Protein AF-A0A494C106-F1 (afdb_monomer)

InterPro domains:
  IPR000445 Helix-hairpin-helix motif [PF00633] (120-143)
  IPR003265 HhH-GPD domain [PF00730] (103-191)
  IPR003265 HhH-GPD domain [SM00478] (70-208)
  IPR003265 HhH-GPD domain [cd00056] (99-206)
  IPR003651 Endonuclease III-like, iron-sulphur cluster loop motif [SM00525] (209-229)
  IPR004036 Endonuclease III-like, conserved site-2 [PS01155] (122-151)
  IPR011257 DNA glycosylase [SSF48150] (103-229)
  IPR023170 Helix-hairpin-helix, base-excision DNA repair, C-terminal [G3DSA:1.10.1670.10] (149-231)

Sequence (232 aa):
GPGAGPRGCREEPGPLRRREAAAEARKSHSPVKRPRKAQRLRVAYEGSDSEKGEGAEPLKVPVWEPQDWQQQLVNIRAMRNKKDAPVDHLGTEHCYDSSAPPKSKVKYIKQTSAILQQHYGGDIPASVAELVALPGVGPKMAHLAMAVAWGTVSGIAVDTHVHRIANRLRWTKKATKSPEETRAALEEWLPRELWHEINGLLVGFGQQTCLPVHPRCHACLNQALCPAAQGL

Foldseek 3Di:
DDDDDDDDDDDDDDDDPDDDDDDDDDDDDDPDDDDDDDDDDDDDDDDDDDDDDDDDPPPPDPQDFAPCVVVLVVLLVVVCVVDDFCLNPVDCVCVDDPPDDPDQVVVLVVQQQVCCVPPVVSDDDQDLVVQCVRPPRDSLNSQLCNCPVVVDRPFANFDPQNLVQCQQQVRFVDNDDDRVNSRVRNVSHPPSVCRSVSVSSSVRCCRPAVDPPPGNLVPRPCLVNTPNNVPD

Radius of gyration: 32.31 Å; Cα contacts (8 Å, |Δi|>4): 184; chains: 1; bounding box: 70×71×113 Å

Nearest PDB structures (foldseek):
  7rdt-assembly1_A  TM=8.926E-01  e=1.033E-20  Homo sapiens
  7rds-assembly1_A  TM=6.448E-01  e=4.801E-21  Homo sapiens
  4uob-assembly1_A  TM=7.216E-01  e=2.352E-05  Deinococcus radiodurans R1 = ATCC 13939 = DSM 20539
  1kg5-assembly1_A  TM=6.809E-01  e=4.295E-05  Escherichia coli
  1kg4-assembly1_A  TM=6.635E-01  e=8.285E-05  Escherichia coli

Secondary structure (DSSP, 8-state):
-----------PPPP---------------------------------------------------TTHHHHHHHHHHHHTT---HHHH-SGGG---TTS--TTHHHHHHHHHHHHHHHSTTSPPSSHHHHHHSTT--HHHHHHHHHHHH----S----HHHHHHHHHHT-SSS--SSHHHHHHHHHTTS-GGGHHHHHHHHHHHHHHTS-SSS--GGG-TTTTT-TTTTT-

Structure (mmCIF, N/CA/C/O backbone):
data_AF-A0A494C106-F1
#
_entry.id   AF-A0A494C106-F1
#
loop_
_atom_site.group_PDB
_atom_site.id
_atom_site.type_symbol
_atom_site.label_atom_id
_atom_site.label_alt_id
_atom_site.label_comp_id
_atom_site.label_asym_id
_atom_site.label_entity_id
_atom_site.label_seq_id
_atom_site.pdbx_PDB_ins_code
_atom_site.Cartn_x
_atom_site.Cartn_y
_atom_site.Cartn_z
_atom_site.occupancy
_atom_site.B_iso_or_equiv
_atom_site.auth_seq_id
_atom_site.auth_comp_id
_atom_site.auth_asym_id
_atom_site.auth_atom_id
_atom_site.pdbx_PDB_model_num
ATOM 1 N N . GLY A 1 1 ? 33.702 9.415 83.700 1.00 31.00 1 GLY A N 1
ATOM 2 C CA . GLY A 1 1 ? 33.712 10.871 83.460 1.00 31.00 1 GLY A CA 1
ATOM 3 C C . GLY A 1 1 ? 32.385 11.257 82.841 1.00 31.00 1 GLY A C 1
ATOM 4 O O . GLY A 1 1 ? 31.933 10.507 81.988 1.00 31.00 1 GLY A O 1
ATOM 5 N N . PRO A 1 2 ? 31.722 12.307 83.336 1.00 41.16 2 PRO A N 1
ATOM 6 C CA . PRO A 1 2 ? 30.299 12.562 83.133 1.00 41.16 2 PRO A CA 1
ATOM 7 C C . PRO A 1 2 ? 30.000 13.309 81.827 1.00 41.16 2 PRO A C 1
ATOM 9 O O . PRO A 1 2 ? 30.853 14.013 81.304 1.00 41.16 2 PRO A O 1
ATOM 12 N N . GLY A 1 3 ? 28.729 13.257 81.423 1.00 27.64 3 GLY A N 1
ATOM 13 C CA . GLY A 1 3 ? 27.977 14.492 81.216 1.00 27.64 3 GLY A CA 1
ATOM 14 C C . GLY A 1 3 ? 27.817 15.014 79.787 1.00 27.64 3 GLY A C 1
ATOM 15 O O . GLY A 1 3 ? 28.781 15.351 79.116 1.00 27.64 3 GLY A O 1
ATOM 16 N N . ALA A 1 4 ? 26.538 15.241 79.472 1.00 35.16 4 ALA A N 1
ATOM 17 C CA . ALA A 1 4 ? 26.008 16.361 78.692 1.00 35.16 4 ALA A CA 1
ATOM 18 C C . ALA A 1 4 ? 25.923 16.216 77.155 1.00 35.16 4 ALA A C 1
ATOM 20 O O . ALA A 1 4 ? 26.879 16.439 76.420 1.00 35.16 4 ALA A O 1
ATOM 21 N N . GLY A 1 5 ? 24.687 16.011 76.666 1.00 33.84 5 GLY A N 1
ATOM 22 C CA . GLY A 1 5 ? 24.207 16.732 75.469 1.00 33.84 5 GLY A CA 1
ATOM 23 C C . GLY A 1 5 ? 24.159 18.250 75.740 1.00 33.84 5 GLY A C 1
ATOM 24 O O . GLY A 1 5 ? 24.413 18.647 76.881 1.00 33.84 5 GLY A O 1
ATOM 25 N N . PRO A 1 6 ? 23.789 19.134 74.784 1.00 45.38 6 PRO A N 1
ATOM 26 C CA . PRO A 1 6 ? 22.418 19.146 74.244 1.00 45.38 6 PRO A CA 1
ATOM 27 C C . PRO A 1 6 ? 22.262 19.739 72.812 1.00 45.38 6 PRO A C 1
ATOM 29 O O . PRO A 1 6 ? 23.234 20.133 72.174 1.00 45.38 6 PRO A O 1
ATOM 32 N N . ARG A 1 7 ? 20.986 19.943 72.426 1.00 39.16 7 ARG A N 1
ATOM 33 C CA . ARG A 1 7 ? 20.419 20.830 71.372 1.00 39.16 7 ARG A CA 1
ATOM 34 C C . ARG A 1 7 ? 20.324 20.164 69.987 1.00 39.16 7 ARG A C 1
ATOM 36 O O . ARG A 1 7 ? 21.330 19.831 69.393 1.00 39.16 7 ARG A O 1
ATOM 43 N N . GLY A 1 8 ? 19.157 19.899 69.400 1.00 28.25 8 GLY A N 1
ATOM 44 C CA . GLY A 1 8 ? 17.870 20.579 69.520 1.00 28.25 8 GLY A CA 1
ATOM 45 C C . GLY A 1 8 ? 17.825 21.771 68.567 1.00 28.25 8 GLY A C 1
ATOM 46 O O . GLY A 1 8 ? 17.982 22.899 69.019 1.00 28.25 8 GLY A O 1
ATOM 47 N N . CYS A 1 9 ? 17.608 21.517 67.273 1.00 29.14 9 CYS A N 1
ATOM 48 C CA . CYS A 1 9 ? 17.197 22.541 66.313 1.00 29.14 9 CYS A CA 1
ATOM 49 C C . CYS A 1 9 ? 15.779 22.226 65.845 1.00 29.14 9 CYS A C 1
ATOM 51 O O . CYS A 1 9 ? 15.515 21.283 65.104 1.00 29.14 9 CYS A O 1
ATOM 53 N N . ARG A 1 10 ? 14.880 23.031 66.394 1.00 29.06 10 ARG A N 1
ATOM 54 C CA . ARG A 1 10 ? 13.497 23.245 66.012 1.00 29.06 10 ARG A CA 1
ATOM 55 C C . ARG A 1 10 ? 13.544 24.255 64.863 1.00 29.06 10 ARG A C 1
ATOM 57 O O . ARG A 1 10 ? 14.039 25.353 65.088 1.00 29.06 10 ARG A O 1
ATOM 64 N N . GLU A 1 11 ? 13.035 23.922 63.685 1.00 30.77 11 GLU A N 1
ATOM 65 C CA . GLU A 1 11 ? 12.641 24.936 62.700 1.00 30.77 11 GLU A CA 1
ATOM 66 C C . GLU A 1 11 ? 11.185 24.687 62.302 1.00 30.77 11 GLU A C 1
ATOM 68 O O . GLU A 1 11 ? 10.845 23.823 61.500 1.00 30.77 11 GLU A O 1
ATOM 73 N N . GLU A 1 12 ? 10.334 25.437 62.997 1.00 32.69 12 GLU A N 1
ATOM 74 C CA . GLU A 1 12 ? 8.977 25.814 62.612 1.00 32.69 12 GLU A CA 1
ATOM 75 C C . GLU A 1 12 ? 9.003 26.693 61.338 1.00 32.69 12 GLU A C 1
ATOM 77 O O . GLU A 1 12 ? 10.044 27.261 60.991 1.00 32.69 12 GLU A O 1
ATOM 82 N N . PRO A 1 13 ? 7.872 26.810 60.622 1.00 33.88 13 PRO A N 1
ATOM 83 C CA . PRO A 1 13 ? 7.823 27.212 59.223 1.00 33.88 13 PRO A CA 1
ATOM 84 C C . PRO A 1 13 ? 8.021 28.720 59.024 1.00 33.88 13 PRO A C 1
ATOM 86 O O . PRO A 1 13 ? 7.309 29.555 59.581 1.00 33.88 13 PRO A O 1
ATOM 89 N N . GLY A 1 14 ? 8.974 29.068 58.157 1.00 30.56 14 GLY A N 1
ATOM 90 C CA . GLY A 1 14 ? 9.193 30.430 57.673 1.00 30.56 14 GLY A CA 1
ATOM 91 C C . GLY A 1 14 ? 8.118 30.885 56.669 1.00 30.56 14 GLY A C 1
ATOM 92 O O . GLY A 1 14 ? 7.540 30.069 55.951 1.00 30.56 14 GLY A O 1
ATOM 93 N N . PRO A 1 15 ? 7.825 32.195 56.606 1.00 36.00 15 PRO A N 1
ATOM 94 C CA . PRO A 1 15 ? 6.540 32.719 56.163 1.00 36.00 15 PRO A CA 1
ATOM 95 C C . PRO A 1 15 ? 6.365 32.715 54.641 1.00 36.00 15 PRO A C 1
ATOM 97 O O . PRO A 1 15 ? 7.195 33.230 53.888 1.00 36.00 15 PRO A O 1
ATOM 100 N N . LEU A 1 16 ? 5.193 32.246 54.204 1.00 32.97 16 LEU A N 1
ATOM 101 C CA . LEU A 1 16 ? 4.607 32.565 52.904 1.00 32.97 16 LEU A CA 1
ATOM 102 C C . LEU A 1 16 ? 4.464 34.089 52.790 1.00 32.97 16 LEU A C 1
ATOM 104 O O . LEU A 1 16 ? 3.489 34.681 53.257 1.00 32.97 16 LEU A O 1
ATOM 108 N N . ARG A 1 17 ? 5.444 34.742 52.157 1.00 32.84 17 ARG A N 1
ATOM 109 C CA . ARG A 1 17 ? 5.303 36.126 51.700 1.00 32.84 17 ARG A CA 1
ATOM 110 C C . ARG A 1 17 ? 4.241 36.172 50.608 1.00 32.84 17 ARG A C 1
ATOM 112 O O . ARG A 1 17 ? 4.514 35.982 49.425 1.00 32.84 17 ARG A O 1
ATOM 119 N N . ARG A 1 18 ? 3.020 36.456 51.054 1.00 34.00 18 ARG A N 1
ATOM 120 C CA . ARG A 1 18 ? 1.915 37.016 50.284 1.00 34.00 18 ARG A CA 1
ATOM 121 C C . ARG A 1 18 ? 2.437 38.265 49.563 1.00 34.00 18 ARG A C 1
ATOM 123 O O . ARG A 1 18 ? 2.654 39.299 50.184 1.00 34.00 18 ARG A O 1
ATOM 130 N N . ARG A 1 19 ? 2.711 38.150 48.263 1.00 32.69 19 ARG A N 1
ATOM 131 C CA . ARG A 1 19 ? 2.875 39.316 47.393 1.00 32.69 19 ARG A CA 1
ATOM 132 C C . ARG A 1 19 ? 1.490 39.726 46.922 1.00 32.69 19 ARG A C 1
ATOM 134 O O . ARG A 1 19 ? 0.924 39.116 46.022 1.00 32.69 19 ARG A O 1
ATOM 141 N N . GLU A 1 20 ? 0.955 40.735 47.595 1.00 30.34 20 GLU A N 1
ATOM 142 C CA . GLU A 1 20 ? -0.116 41.582 47.090 1.00 30.34 20 GLU A CA 1
ATOM 143 C C . GLU A 1 20 ? 0.387 42.266 45.813 1.00 30.34 20 GLU A C 1
ATOM 145 O O . GLU A 1 20 ? 1.400 42.966 45.827 1.00 30.34 20 GLU A O 1
ATOM 150 N N . ALA A 1 21 ? -0.286 42.015 44.693 1.00 31.39 21 ALA A N 1
ATOM 151 C CA . ALA 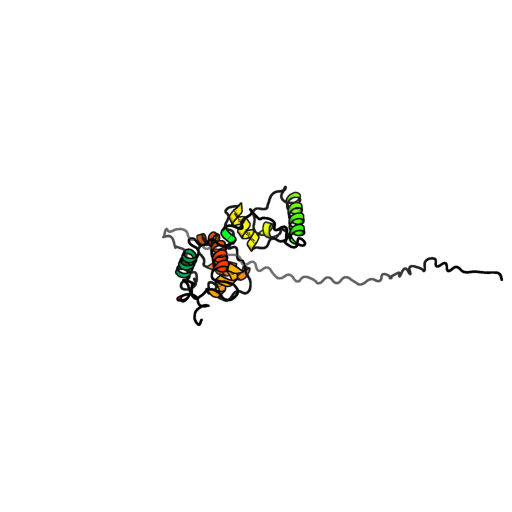A 1 21 ? -0.112 42.786 43.473 1.00 31.39 21 ALA A CA 1
ATOM 152 C C . ALA A 1 21 ? -1.317 43.718 43.355 1.00 31.39 21 ALA A C 1
ATOM 154 O O . ALA A 1 21 ? -2.449 43.274 43.162 1.00 31.39 21 ALA A O 1
ATOM 155 N N . ALA A 1 22 ? -1.038 45.006 43.540 1.00 31.86 22 ALA A N 1
ATOM 156 C CA . ALA A 1 22 ? -1.975 46.098 43.385 1.00 31.86 22 ALA A CA 1
ATOM 157 C C . ALA A 1 22 ? -2.564 46.118 41.968 1.00 31.86 22 ALA A C 1
ATOM 159 O O . ALA A 1 22 ? -1.857 45.988 40.966 1.00 31.86 22 ALA A O 1
ATOM 160 N N . ALA A 1 23 ? -3.883 46.275 41.921 1.00 33.00 23 ALA A N 1
ATOM 161 C CA . ALA A 1 23 ? -4.650 46.525 40.722 1.00 33.00 23 ALA A CA 1
ATOM 162 C C . ALA A 1 23 ? -4.428 47.970 40.265 1.00 33.00 23 ALA A C 1
ATOM 164 O O . ALA A 1 23 ? -4.696 48.899 41.021 1.00 33.00 23 ALA A O 1
ATOM 165 N N . GLU A 1 24 ? -4.021 48.159 39.011 1.00 31.19 24 GLU A N 1
ATOM 166 C CA . GLU A 1 24 ? -4.205 49.442 38.343 1.00 31.19 24 GLU A CA 1
ATOM 167 C C . GLU A 1 24 ? -4.504 49.251 36.857 1.00 31.19 24 GLU A C 1
ATOM 169 O O . GLU A 1 24 ? -3.885 48.463 36.137 1.00 31.19 24 GLU A O 1
ATOM 174 N N . ALA A 1 25 ? -5.566 49.937 36.447 1.00 34.12 25 ALA A N 1
ATOM 175 C CA . ALA A 1 25 ? -6.331 49.721 35.239 1.00 34.12 25 ALA A CA 1
ATOM 176 C C . ALA A 1 25 ? -5.525 49.991 33.960 1.00 34.12 25 ALA A C 1
ATOM 178 O O . ALA A 1 25 ? -4.968 51.072 33.767 1.00 34.12 25 ALA A O 1
ATOM 179 N N . ARG A 1 26 ? -5.553 49.040 33.018 1.00 32.53 26 ARG A N 1
ATOM 180 C CA . ARG A 1 26 ? -5.122 49.266 31.633 1.00 32.53 26 ARG A CA 1
ATOM 181 C C . ARG A 1 26 ? -6.281 48.993 30.681 1.00 32.53 26 ARG A C 1
ATOM 183 O O . ARG A 1 26 ? -6.820 47.894 30.613 1.00 32.53 26 ARG A O 1
ATOM 190 N N . LYS A 1 27 ? -6.670 50.067 29.996 1.00 31.42 27 LYS A N 1
ATOM 191 C CA . LYS A 1 27 ? -7.797 50.200 29.071 1.00 31.42 27 LYS A CA 1
ATOM 192 C C . LYS A 1 27 ? -7.730 49.166 27.942 1.00 31.42 27 LYS A C 1
ATOM 194 O O . LYS A 1 27 ? -6.743 49.092 27.213 1.00 31.42 27 LYS A O 1
ATOM 199 N N . SER A 1 28 ? -8.824 48.435 27.775 1.00 30.03 28 SER A N 1
ATOM 200 C CA . SER A 1 28 ? -9.135 47.563 26.647 1.00 30.03 28 SER A CA 1
ATOM 201 C C . SER A 1 28 ? -9.109 48.338 25.322 1.00 30.03 28 SER A C 1
ATOM 203 O O . SER A 1 28 ? -9.860 49.289 25.133 1.00 30.03 28 SER A O 1
ATOM 205 N N . HIS A 1 29 ? -8.250 47.922 24.390 1.00 31.41 29 HIS A N 1
ATOM 206 C CA . HIS A 1 29 ? -8.320 48.319 22.981 1.00 31.41 29 HIS A CA 1
ATOM 207 C C . HIS A 1 29 ? -8.553 47.063 22.141 1.00 31.41 29 HIS A C 1
ATOM 209 O O . HIS A 1 29 ? -7.636 46.294 21.862 1.00 31.41 29 HIS A O 1
ATOM 215 N N . SER A 1 30 ? -9.814 46.846 21.774 1.00 33.97 30 SER A N 1
ATOM 216 C CA . SER A 1 30 ? -10.231 45.826 20.812 1.00 33.97 30 SER A CA 1
ATOM 217 C C . SER A 1 30 ? -9.831 46.248 19.392 1.00 33.97 30 SER A C 1
ATOM 219 O O . SER A 1 30 ? -10.113 47.385 19.006 1.00 33.97 30 SER A O 1
ATOM 221 N N . PRO A 1 31 ? -9.237 45.369 18.565 1.00 33.94 31 PRO A N 1
ATOM 222 C CA . PRO A 1 31 ? -9.005 45.679 17.163 1.00 33.94 31 PRO A CA 1
ATOM 223 C C . PRO A 1 31 ? -10.332 45.607 16.393 1.00 33.94 31 PRO A C 1
ATOM 225 O O . PRO A 1 31 ? -10.967 44.557 16.276 1.00 33.94 31 PRO A O 1
ATOM 228 N N . VAL A 1 32 ? -10.756 46.761 15.878 1.00 34.06 32 VAL A N 1
ATOM 229 C CA . VAL A 1 32 ? -11.952 46.941 15.049 1.00 34.06 32 VAL A CA 1
ATOM 230 C C . VAL A 1 32 ? -11.803 46.144 13.749 1.00 34.06 32 VAL A C 1
ATOM 232 O O . VAL A 1 32 ? -10.946 46.431 12.911 1.00 34.06 32 VAL A O 1
ATOM 235 N N . LYS A 1 33 ? -12.665 45.137 13.566 1.00 34.78 33 LYS A N 1
ATOM 236 C CA . LYS A 1 33 ? -12.815 44.392 12.310 1.00 34.78 33 LYS A CA 1
ATOM 237 C C . LYS A 1 33 ? -13.392 45.328 11.242 1.00 34.78 33 LYS A C 1
ATOM 239 O O . LYS A 1 33 ? -14.531 45.771 11.354 1.00 34.78 33 LYS A O 1
ATOM 244 N N . ARG A 1 34 ? -12.614 45.625 10.197 1.00 32.69 34 ARG A N 1
ATOM 245 C CA . ARG A 1 34 ? -13.102 46.335 9.003 1.00 32.69 34 ARG A CA 1
ATOM 246 C C . ARG A 1 34 ? -13.977 45.387 8.165 1.00 32.69 34 ARG A C 1
ATOM 248 O O . ARG A 1 34 ? -13.517 44.285 7.861 1.00 32.69 34 ARG A O 1
ATOM 255 N N . PRO A 1 35 ? -15.198 45.780 7.762 1.00 31.83 35 PRO A N 1
ATOM 256 C CA . PRO A 1 35 ? -16.065 44.929 6.958 1.00 31.83 35 PRO A CA 1
ATOM 257 C C . PRO A 1 35 ? -15.528 44.866 5.524 1.00 31.83 35 PRO A C 1
ATOM 259 O O . PRO A 1 35 ? -15.440 45.883 4.836 1.00 31.83 35 PRO A O 1
ATOM 262 N N . ARG A 1 36 ? -15.160 43.671 5.049 1.00 39.25 36 ARG A N 1
ATOM 263 C CA . ARG A 1 36 ? -14.938 43.450 3.616 1.00 39.25 36 ARG A CA 1
ATOM 264 C C . ARG A 1 36 ? -16.291 43.189 2.960 1.00 39.25 36 ARG A C 1
ATOM 266 O O . ARG A 1 36 ? -16.985 42.231 3.283 1.00 39.25 36 ARG A O 1
ATOM 273 N N . LYS A 1 37 ? -16.657 44.128 2.091 1.00 33.84 37 LYS A N 1
ATOM 274 C CA . LYS A 1 37 ? -17.883 44.225 1.297 1.00 33.84 37 LYS A CA 1
ATOM 275 C C . LYS A 1 37 ? -18.128 42.907 0.547 1.00 33.84 37 LYS A C 1
ATOM 277 O O . LYS A 1 37 ? -17.350 42.547 -0.330 1.00 33.84 37 LYS A O 1
ATOM 282 N N . ALA A 1 38 ? -19.197 42.193 0.894 1.00 37.34 38 ALA A N 1
ATOM 283 C CA . ALA A 1 38 ? -19.686 41.068 0.105 1.00 37.34 38 ALA A CA 1
ATOM 284 C C . ALA A 1 38 ? -20.262 41.620 -1.207 1.00 37.34 38 ALA A C 1
ATOM 286 O O . ALA A 1 38 ? -21.319 42.254 -1.211 1.00 37.34 38 ALA A O 1
ATOM 287 N N . GLN A 1 39 ? -19.549 41.434 -2.317 1.00 35.34 39 GLN A N 1
ATOM 288 C CA . GLN A 1 39 ? -20.066 41.794 -3.629 1.00 35.34 39 GLN A CA 1
ATOM 289 C C . GLN A 1 39 ? -21.006 40.686 -4.104 1.00 35.34 39 GLN A C 1
ATOM 291 O O . GLN A 1 39 ? -20.593 39.633 -4.577 1.00 35.34 39 GLN A O 1
ATOM 296 N N . ARG A 1 40 ? -22.300 40.938 -3.923 1.00 32.31 40 ARG A N 1
ATOM 297 C CA . ARG A 1 40 ? -23.394 40.146 -4.474 1.00 32.31 40 ARG A CA 1
ATOM 298 C C . ARG A 1 40 ? -23.562 40.537 -5.942 1.00 32.31 40 ARG A C 1
ATOM 300 O O . ARG A 1 40 ? -24.204 41.543 -6.224 1.00 32.31 40 ARG A O 1
ATOM 307 N N . LEU A 1 41 ? -22.984 39.773 -6.864 1.00 30.80 41 LEU A N 1
ATOM 308 C CA . LEU A 1 41 ? -23.363 39.860 -8.274 1.00 30.80 41 LEU A CA 1
ATOM 309 C C . LEU A 1 41 ? -24.551 38.925 -8.504 1.00 30.80 41 LEU A C 1
ATOM 311 O O . LEU A 1 41 ? -24.492 37.729 -8.231 1.00 30.80 41 LEU A O 1
ATOM 315 N N . ARG A 1 42 ? -25.667 39.528 -8.910 1.00 31.92 42 ARG A N 1
ATOM 316 C CA . ARG A 1 42 ? -26.914 38.874 -9.298 1.00 31.92 42 ARG A CA 1
ATOM 317 C C . ARG A 1 42 ? -27.035 38.944 -10.824 1.00 31.92 42 ARG A C 1
ATOM 319 O O . ARG A 1 42 ? -26.976 40.055 -11.337 1.00 31.92 42 ARG A O 1
ATOM 326 N N . VAL A 1 43 ? -27.375 37.792 -11.425 1.00 31.34 43 VAL A N 1
ATOM 327 C CA . VAL A 1 43 ? -28.245 37.619 -12.619 1.00 31.34 43 VAL A CA 1
ATOM 328 C C . VAL A 1 43 ? -27.525 37.949 -13.953 1.00 31.34 43 VAL A C 1
ATOM 330 O O . VAL A 1 43 ? -26.774 38.907 -14.019 1.00 31.34 43 VAL A O 1
ATOM 333 N N . ALA A 1 44 ? -27.606 37.146 -15.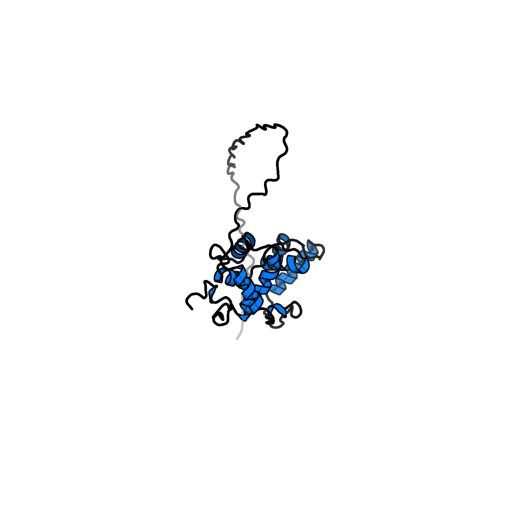021 1.00 27.70 44 ALA A N 1
ATOM 334 C CA . ALA A 1 44 ? -28.826 36.626 -15.629 1.00 27.70 44 ALA A CA 1
ATOM 335 C C . ALA A 1 44 ? -28.791 35.159 -16.073 1.00 27.70 44 ALA A C 1
ATOM 337 O O . ALA A 1 44 ? -27.789 34.628 -16.538 1.00 27.70 44 ALA A O 1
ATOM 338 N N . TYR A 1 45 ? -29.959 34.551 -15.892 1.00 34.78 45 TYR A N 1
ATOM 339 C CA . TYR A 1 45 ? -30.416 33.308 -16.479 1.00 34.78 45 TYR A CA 1
ATOM 340 C C . TYR A 1 45 ? -31.051 33.670 -17.823 1.00 34.78 45 TYR A C 1
ATOM 342 O O . TYR A 1 45 ? -31.994 34.460 -17.839 1.00 34.78 45 TYR A O 1
ATOM 350 N N . GLU A 1 46 ? -30.559 33.104 -18.918 1.00 34.38 46 GLU A N 1
ATOM 351 C CA . GLU A 1 46 ? -31.336 33.003 -20.150 1.00 34.38 46 GLU A CA 1
ATOM 352 C C . GLU A 1 46 ? -31.737 31.542 -20.293 1.00 34.38 46 GLU A C 1
ATOM 354 O O . GLU A 1 46 ? -30.943 30.679 -20.663 1.00 34.38 46 GLU A O 1
ATOM 359 N N . GLY A 1 47 ? -32.978 31.264 -19.904 1.00 36.78 47 GLY A N 1
ATOM 360 C CA . GLY A 1 47 ? -33.682 30.099 -20.399 1.00 36.78 47 GLY A CA 1
ATOM 361 C C . GLY A 1 47 ? -34.168 30.418 -21.806 1.00 36.78 47 GLY A C 1
ATOM 362 O O . GLY A 1 47 ? -34.828 31.434 -22.017 1.00 36.78 47 GLY A O 1
ATOM 363 N N . SER A 1 48 ? -33.856 29.543 -22.752 1.00 34.78 48 SER A N 1
ATOM 364 C CA . SER A 1 48 ? -34.719 29.316 -23.903 1.00 34.78 48 SER A CA 1
ATOM 365 C C . SER A 1 48 ? -34.888 27.810 -24.055 1.00 34.78 48 SER A C 1
ATOM 367 O O . SER A 1 48 ? -33.932 27.038 -23.978 1.00 34.78 48 SER A O 1
ATOM 369 N N . ASP A 1 49 ? -36.156 27.431 -24.104 1.00 32.72 49 ASP A N 1
ATOM 370 C CA . ASP A 1 49 ? -36.675 26.079 -24.157 1.00 32.72 49 ASP A CA 1
ATOM 371 C C . ASP A 1 49 ? -36.258 25.328 -25.423 1.00 32.72 49 ASP A C 1
ATOM 373 O O . ASP A 1 49 ? -36.173 25.925 -26.488 1.00 32.72 49 ASP A O 1
ATOM 377 N N . SER A 1 50 ? -36.161 23.999 -25.272 1.00 38.34 50 SER A N 1
ATOM 378 C CA . SER A 1 50 ? -36.361 22.948 -26.289 1.00 38.34 50 SER A CA 1
ATOM 379 C C . SER A 1 50 ? -35.489 23.050 -27.550 1.00 38.34 50 SER A C 1
ATOM 381 O O . SER A 1 50 ? -35.629 23.951 -28.354 1.00 38.34 50 SER A O 1
ATOM 383 N N . GLU A 1 51 ? -34.593 22.094 -27.796 1.00 31.38 51 GLU A N 1
ATOM 384 C CA . GLU A 1 51 ? -34.912 20.956 -28.669 1.00 31.38 51 GLU A CA 1
ATOM 385 C C . GLU A 1 51 ? -33.956 19.763 -28.447 1.00 31.38 51 GLU A C 1
ATOM 387 O O . GLU A 1 51 ? -32.811 19.899 -28.024 1.00 31.38 51 GLU A O 1
ATOM 392 N N . LYS A 1 52 ? -34.477 18.561 -28.717 1.00 42.44 52 LYS A N 1
ATOM 393 C CA . LYS A 1 52 ? -33.818 17.249 -28.621 1.00 42.44 52 LYS A CA 1
ATOM 394 C C . LYS A 1 52 ? -32.483 17.198 -29.383 1.00 42.44 52 LYS A C 1
ATOM 396 O O . LYS A 1 52 ? -32.447 17.546 -30.556 1.00 42.44 52 LYS A O 1
ATOM 401 N N . GLY A 1 53 ? -31.453 16.605 -28.777 1.00 33.00 53 GLY A N 1
ATOM 402 C CA . GLY A 1 53 ? -30.230 16.223 -29.489 1.00 33.00 53 GLY A CA 1
ATOM 403 C C . GLY A 1 53 ? -29.182 15.569 -28.590 1.00 33.00 53 GLY A C 1
ATOM 404 O O . GLY A 1 53 ? -28.469 16.265 -27.888 1.00 33.00 53 GLY A O 1
ATOM 405 N N . GLU A 1 54 ? -29.165 14.234 -28.623 1.00 38.44 54 GLU A N 1
ATOM 406 C CA . GLU A 1 54 ? -28.029 13.306 -28.471 1.00 38.44 54 GLU A CA 1
ATOM 407 C C . GLU A 1 54 ? -27.033 13.478 -27.304 1.00 38.44 54 GLU A C 1
ATOM 409 O O . GLU A 1 54 ? -26.382 14.498 -27.102 1.00 38.44 54 GLU A O 1
ATOM 414 N N . GLY A 1 55 ? -26.877 12.386 -26.546 1.00 43.69 55 GLY A N 1
ATOM 415 C CA . GLY A 1 55 ? -25.956 12.268 -25.423 1.00 43.69 55 GLY A CA 1
ATOM 416 C C . GLY A 1 55 ? -24.522 12.647 -25.786 1.00 43.69 55 GLY A C 1
ATOM 417 O O . GLY A 1 55 ? -23.821 11.907 -26.472 1.00 43.69 55 GLY A O 1
ATOM 418 N N . ALA A 1 56 ? -24.066 13.768 -25.238 1.00 43.31 56 ALA A N 1
ATOM 419 C CA . ALA A 1 56 ? -22.651 14.038 -25.097 1.00 43.31 56 ALA A CA 1
ATOM 420 C C . ALA A 1 56 ? -22.089 13.074 -24.038 1.00 43.31 56 ALA A C 1
ATOM 422 O O . ALA A 1 56 ? -22.244 13.298 -22.835 1.00 43.31 56 ALA A O 1
ATOM 423 N N . GLU A 1 57 ? -21.456 11.982 -24.486 1.00 51.88 57 GLU A N 1
ATOM 424 C CA . GLU A 1 57 ? -20.476 11.253 -23.672 1.00 51.88 57 GLU A CA 1
ATOM 425 C C . GLU A 1 57 ? -19.537 12.300 -23.045 1.00 51.88 57 GLU A C 1
ATOM 427 O O . GLU A 1 57 ? -19.002 13.143 -23.776 1.00 51.88 57 GLU A O 1
ATOM 432 N N . PRO A 1 58 ? -19.331 12.300 -21.715 1.00 48.12 58 PRO A N 1
ATOM 433 C CA . PRO A 1 58 ? -18.381 13.215 -21.109 1.00 48.12 58 PRO A CA 1
ATOM 434 C C . PRO A 1 58 ? -17.021 12.976 -21.766 1.00 48.12 58 PRO A C 1
ATOM 436 O O . PRO A 1 58 ? -16.531 11.847 -21.774 1.00 48.12 58 PRO A O 1
ATOM 439 N N . LEU A 1 59 ? -16.441 14.030 -22.349 1.00 48.69 59 LEU A N 1
ATOM 440 C CA . LEU A 1 59 ? -15.114 14.017 -22.964 1.00 48.69 59 LEU A CA 1
ATOM 441 C C . LEU A 1 59 ? -14.125 13.375 -21.982 1.00 48.69 59 LEU A C 1
ATOM 443 O O . LEU A 1 59 ? -13.724 13.997 -20.997 1.00 48.69 59 LEU A O 1
ATOM 447 N N . LYS A 1 60 ? -13.777 12.105 -22.225 1.00 57.00 60 LYS A N 1
ATOM 448 C CA . LYS A 1 60 ? -12.850 11.331 -21.399 1.00 57.00 60 LYS A CA 1
ATOM 449 C C . LYS A 1 60 ? -11.482 11.982 -21.520 1.00 57.00 60 LYS A C 1
ATOM 451 O O . LYS A 1 60 ? -10.763 11.769 -22.493 1.00 57.00 60 LYS A O 1
ATOM 456 N N . VAL A 1 61 ? -11.143 12.817 -20.541 1.00 58.84 61 VAL A N 1
ATOM 457 C CA . VAL A 1 61 ? -9.778 13.309 -20.363 1.00 58.84 61 VAL A CA 1
ATOM 458 C C . VAL A 1 61 ? -8.880 12.072 -20.288 1.00 58.84 61 VAL A C 1
ATOM 460 O O . VAL A 1 61 ? -9.188 11.177 -19.496 1.00 58.84 61 VAL A O 1
ATOM 463 N N . PRO A 1 62 ? -7.825 11.962 -21.113 1.00 72.56 62 PRO A N 1
ATOM 464 C CA . PRO A 1 62 ? -6.963 10.793 -21.084 1.00 72.56 62 PRO A CA 1
ATOM 465 C C . PRO A 1 62 ? -6.316 10.696 -19.702 1.00 72.56 62 PRO A C 1
ATOM 467 O O . PRO A 1 62 ? -5.527 11.553 -19.297 1.00 72.56 62 PRO A O 1
ATOM 470 N N . VAL A 1 63 ? -6.706 9.662 -18.962 1.00 85.25 63 VAL A N 1
ATOM 471 C CA . VAL A 1 63 ? -6.114 9.320 -17.673 1.00 85.25 63 VAL A CA 1
ATOM 472 C C . VAL A 1 63 ? -4.682 8.883 -17.955 1.00 85.25 63 VAL A 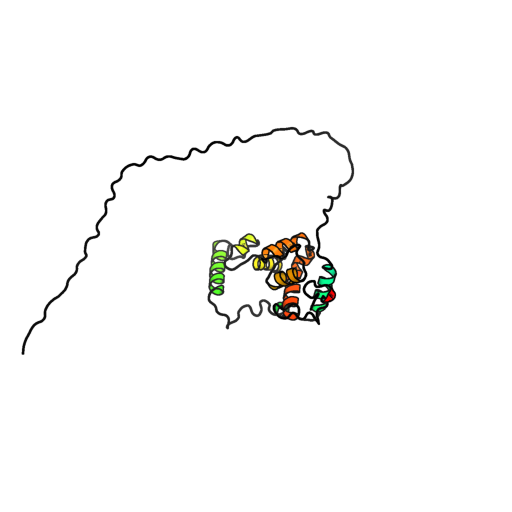C 1
ATOM 474 O O . VAL A 1 63 ? -4.441 8.005 -18.780 1.00 85.25 63 VAL A O 1
ATOM 477 N N . TRP A 1 64 ? -3.714 9.548 -17.328 1.00 93.19 64 TRP A N 1
ATOM 478 C CA . TRP A 1 64 ? -2.313 9.154 -17.455 1.00 93.19 64 TRP A CA 1
ATOM 479 C C . TRP A 1 64 ? -2.118 7.771 -16.843 1.00 93.19 64 TRP A C 1
ATOM 481 O O . TRP A 1 64 ? -2.531 7.567 -15.709 1.00 93.19 64 TRP A O 1
ATOM 491 N N . GLU A 1 65 ? -1.415 6.877 -17.531 1.00 94.50 65 GLU A N 1
ATOM 492 C CA . GLU A 1 65 ? -1.028 5.569 -17.004 1.00 94.50 65 GLU A CA 1
ATOM 493 C C . GLU A 1 65 ? 0.476 5.305 -17.220 1.00 94.50 65 GLU A C 1
ATOM 495 O O . GLU A 1 65 ? 1.074 5.849 -18.158 1.00 94.50 65 GLU A O 1
ATOM 500 N N . PRO A 1 66 ? 1.132 4.505 -16.359 1.00 94.56 66 PRO A N 1
ATOM 501 C CA . PRO A 1 66 ? 2.537 4.152 -16.535 1.00 94.56 66 PRO A CA 1
ATOM 502 C C . PRO A 1 66 ? 2.748 3.260 -17.761 1.00 94.56 66 PRO A C 1
ATOM 504 O O . PRO A 1 66 ? 1.913 2.426 -18.089 1.00 94.56 66 PRO A O 1
ATOM 507 N N . GLN A 1 67 ? 3.907 3.351 -18.405 1.00 91.81 67 GLN A N 1
ATOM 508 C CA . GLN A 1 67 ? 4.237 2.430 -19.495 1.00 91.81 67 GLN A CA 1
ATOM 509 C C . GLN A 1 67 ? 4.353 0.987 -18.984 1.00 91.81 67 GLN A C 1
ATOM 511 O O . GLN A 1 67 ? 4.839 0.746 -17.877 1.00 91.81 67 GLN A O 1
ATOM 516 N N . ASP A 1 68 ? 3.887 0.037 -19.796 1.00 94.06 68 ASP A N 1
ATOM 517 C CA . ASP A 1 68 ? 3.955 -1.409 -19.551 1.00 94.06 68 ASP A CA 1
ATOM 518 C C . ASP A 1 68 ? 3.296 -1.898 -18.247 1.00 94.06 68 ASP A C 1
ATOM 520 O O . ASP A 1 68 ? 3.487 -3.054 -17.862 1.00 94.06 68 ASP A O 1
ATOM 524 N N . TRP A 1 69 ? 2.493 -1.070 -17.562 1.00 95.75 69 TRP A N 1
ATOM 525 C CA . TRP A 1 69 ? 1.937 -1.396 -16.241 1.00 95.75 69 TRP A CA 1
ATOM 526 C C . TRP A 1 69 ? 1.113 -2.691 -16.250 1.00 95.75 69 TRP A C 1
ATOM 528 O O . TRP A 1 69 ? 1.210 -3.502 -15.326 1.00 95.75 69 TRP A O 1
ATOM 538 N N . GLN A 1 70 ? 0.344 -2.915 -17.320 1.00 96.56 70 GLN A N 1
ATOM 539 C CA . GLN A 1 70 ? -0.490 -4.105 -17.496 1.00 96.56 70 GLN A CA 1
ATOM 540 C C . GLN A 1 70 ? 0.372 -5.362 -17.584 1.00 96.56 70 GLN A C 1
ATOM 542 O O . GLN A 1 70 ? 0.151 -6.324 -16.847 1.00 96.56 70 GLN A O 1
ATOM 547 N N . GLN A 1 71 ? 1.402 -5.336 -18.435 1.00 97.62 71 GLN A N 1
ATOM 548 C CA . GLN A 1 71 ? 2.323 -6.457 -18.584 1.00 97.62 71 GLN A CA 1
ATOM 549 C C . GLN A 1 71 ? 3.119 -6.687 -17.297 1.00 97.62 71 GLN A C 1
ATOM 551 O O . GLN A 1 71 ? 3.306 -7.829 -16.875 1.00 97.62 71 GLN A O 1
ATOM 556 N N . GLN A 1 72 ? 3.531 -5.611 -16.623 1.00 96.94 72 GLN A N 1
ATOM 557 C CA . GLN A 1 72 ? 4.210 -5.698 -15.338 1.00 96.94 72 GLN A CA 1
ATOM 558 C C . GLN A 1 72 ? 3.342 -6.379 -14.278 1.00 96.94 72 GLN A C 1
ATOM 560 O O . GLN A 1 72 ? 3.841 -7.225 -13.532 1.00 96.94 72 GLN A O 1
ATOM 565 N N . LEU A 1 73 ? 2.049 -6.053 -14.232 1.00 96.75 73 LEU A N 1
ATOM 566 C CA . LEU A 1 73 ? 1.086 -6.669 -13.326 1.00 96.75 73 LEU A CA 1
ATOM 567 C C . LEU A 1 73 ? 0.848 -8.148 -13.663 1.00 96.75 73 LEU A C 1
ATOM 569 O O . LEU A 1 73 ? 0.874 -8.984 -12.760 1.00 96.75 73 LEU A O 1
ATOM 573 N N . VAL A 1 74 ? 0.683 -8.489 -14.945 1.00 97.12 74 VAL A N 1
ATOM 574 C CA . VAL A 1 74 ? 0.573 -9.883 -15.419 1.00 97.12 74 VAL A CA 1
ATOM 575 C C . VAL A 1 74 ? 1.789 -10.701 -14.987 1.00 97.12 74 VAL A C 1
ATOM 577 O O . VAL A 1 74 ? 1.646 -11.784 -14.422 1.00 97.12 74 VAL A O 1
ATOM 580 N N . ASN A 1 75 ? 2.988 -10.155 -15.165 1.00 96.81 75 ASN A N 1
ATOM 581 C CA . ASN A 1 75 ? 4.234 -10.792 -14.757 1.00 96.81 75 ASN A CA 1
ATOM 582 C C . ASN A 1 75 ? 4.324 -10.976 -13.235 1.00 96.81 75 ASN A C 1
ATOM 584 O O . ASN A 1 75 ? 4.785 -12.016 -12.765 1.00 96.81 75 ASN A O 1
ATOM 588 N N . ILE A 1 76 ? 3.868 -9.996 -12.445 1.00 96.38 76 ILE A N 1
ATOM 589 C CA . ILE A 1 76 ? 3.814 -10.117 -10.980 1.00 96.38 76 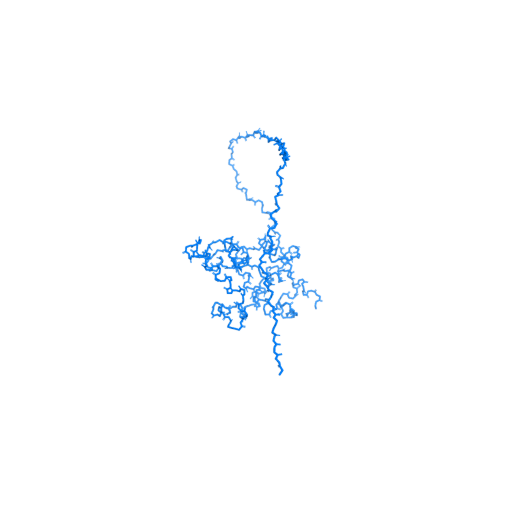ILE A CA 1
ATOM 590 C C . ILE A 1 76 ? 2.848 -11.226 -10.567 1.00 96.38 76 ILE A C 1
ATOM 592 O O . ILE A 1 76 ? 3.218 -12.075 -9.755 1.00 96.38 76 ILE A O 1
ATOM 596 N N . ARG A 1 77 ? 1.648 -11.269 -11.156 1.00 95.94 77 ARG A N 1
ATOM 597 C CA . ARG A 1 77 ? 0.676 -12.348 -10.930 1.00 95.94 77 ARG A CA 1
ATOM 598 C C . ARG A 1 77 ? 1.264 -13.709 -11.289 1.00 95.94 77 ARG A C 1
ATOM 600 O O . ARG A 1 77 ? 1.166 -14.635 -10.492 1.00 95.94 77 ARG A O 1
ATOM 607 N N . ALA A 1 78 ? 1.949 -13.822 -12.425 1.00 95.62 78 ALA A N 1
ATOM 608 C CA . ALA A 1 78 ? 2.613 -15.056 -12.837 1.00 95.62 78 ALA A CA 1
ATOM 609 C C . ALA A 1 78 ? 3.715 -15.486 -11.855 1.00 95.62 78 ALA A C 1
ATOM 611 O O . ALA A 1 78 ? 3.804 -16.660 -11.511 1.00 95.62 78 ALA A O 1
ATOM 612 N N . MET A 1 79 ? 4.522 -14.546 -11.351 1.00 94.44 79 MET A N 1
ATOM 613 C CA . MET A 1 79 ? 5.544 -14.842 -10.340 1.00 94.44 79 MET A CA 1
ATOM 614 C C . MET A 1 79 ? 4.950 -15.266 -8.995 1.00 94.44 79 MET A C 1
ATOM 616 O O . MET A 1 79 ? 5.599 -16.019 -8.272 1.00 94.44 79 MET A O 1
ATOM 620 N N . ARG A 1 80 ? 3.753 -14.777 -8.661 1.00 92.44 80 ARG A N 1
ATOM 621 C CA . ARG A 1 80 ? 3.017 -15.118 -7.437 1.00 92.44 80 ARG A CA 1
ATOM 622 C C . ARG A 1 80 ? 2.196 -16.396 -7.566 1.00 92.44 80 ARG A C 1
ATOM 624 O O . ARG A 1 80 ? 1.895 -17.021 -6.555 1.00 92.44 80 ARG A O 1
ATOM 631 N N . ASN A 1 81 ? 1.883 -16.814 -8.789 1.00 88.12 81 ASN A N 1
ATOM 632 C CA . ASN A 1 81 ? 1.161 -18.048 -9.049 1.00 88.12 81 ASN A CA 1
ATOM 633 C C . ASN A 1 81 ? 1.935 -19.244 -8.465 1.00 88.12 81 ASN A C 1
ATOM 635 O O . ASN A 1 81 ? 3.074 -19.502 -8.857 1.00 88.12 81 ASN A O 1
ATOM 639 N N . LYS A 1 82 ? 1.308 -19.974 -7.533 1.00 72.38 82 LYS A N 1
ATOM 640 C CA . LYS A 1 82 ? 1.877 -21.139 -6.823 1.00 72.38 82 LYS A CA 1
ATOM 641 C C . LYS A 1 82 ? 3.090 -20.842 -5.927 1.00 72.38 82 LYS A C 1
ATOM 643 O O . LYS A 1 82 ? 3.830 -21.765 -5.589 1.00 72.38 82 LYS A O 1
ATOM 648 N N . LYS A 1 83 ? 3.329 -19.578 -5.562 1.00 77.50 83 LYS A N 1
ATOM 649 C CA . LYS A 1 83 ? 4.371 -19.204 -4.597 1.00 77.50 83 LYS A CA 1
ATOM 650 C C . LYS A 1 83 ? 3.752 -18.467 -3.433 1.00 77.50 83 LYS A C 1
ATOM 652 O O . LYS A 1 83 ? 3.655 -17.237 -3.471 1.00 77.50 83 LYS A O 1
ATOM 657 N N . ASP A 1 84 ? 3.420 -19.205 -2.390 1.00 80.25 84 ASP A N 1
ATOM 658 C CA . ASP A 1 84 ? 2.878 -18.608 -1.182 1.00 80.25 84 ASP A CA 1
ATOM 659 C C . ASP A 1 84 ? 3.954 -17.800 -0.446 1.00 80.25 84 ASP A C 1
ATOM 661 O O . ASP A 1 84 ? 5.127 -18.173 -0.337 1.00 80.25 84 ASP A O 1
ATOM 665 N N . ALA A 1 85 ? 3.575 -16.604 -0.023 1.00 78.62 85 ALA A N 1
ATOM 666 C CA . ALA A 1 85 ? 4.377 -15.677 0.748 1.00 78.62 85 ALA A CA 1
ATOM 667 C C . ALA A 1 85 ? 3.912 -15.714 2.202 1.00 78.62 85 ALA A C 1
ATOM 669 O O . ALA A 1 85 ? 2.779 -16.100 2.479 1.00 78.62 85 ALA A O 1
ATOM 670 N N . PRO A 1 86 ? 4.738 -15.226 3.141 1.00 79.25 86 PRO A N 1
ATOM 671 C CA . PRO A 1 86 ? 4.313 -15.070 4.524 1.00 79.25 86 PRO A CA 1
ATOM 672 C C . PRO A 1 86 ? 2.954 -14.367 4.670 1.00 79.25 86 PRO A C 1
ATOM 674 O O . PRO A 1 86 ? 2.164 -14.781 5.502 1.00 79.25 86 PRO A O 1
ATOM 677 N N . VAL A 1 87 ? 2.631 -13.367 3.840 1.00 77.38 87 VAL A N 1
ATOM 678 C CA . VAL A 1 87 ? 1.321 -12.679 3.882 1.00 77.38 87 VAL A CA 1
ATOM 679 C C . VAL A 1 87 ? 0.110 -13.570 3.546 1.00 77.38 87 VAL A C 1
ATOM 681 O O . VAL A 1 87 ? -0.998 -13.231 3.942 1.00 77.38 87 VAL A O 1
ATOM 684 N N . ASP A 1 88 ? 0.305 -14.696 2.855 1.00 81.75 88 ASP A N 1
ATOM 685 C CA . ASP A 1 88 ? -0.787 -15.586 2.430 1.00 81.75 88 ASP A CA 1
ATOM 686 C C . ASP A 1 88 ? -1.226 -16.552 3.543 1.00 81.75 88 ASP A C 1
ATOM 688 O O . ASP A 1 88 ? -2.369 -17.000 3.557 1.00 81.75 88 ASP A O 1
ATOM 692 N N . HIS A 1 89 ? -0.328 -16.856 4.484 1.00 73.56 89 HIS A N 1
ATOM 693 C CA . HIS A 1 89 ? -0.585 -17.783 5.594 1.00 73.56 89 HIS A CA 1
ATOM 694 C C . HIS A 1 89 ? -0.540 -17.109 6.964 1.00 73.56 89 HIS A C 1
ATOM 696 O O . HIS A 1 89 ? -1.196 -17.549 7.896 1.00 73.56 89 HIS A O 1
ATOM 702 N N . LEU A 1 90 ? 0.227 -16.027 7.127 1.00 59.47 90 LEU A N 1
ATOM 703 C CA . LEU A 1 90 ? 0.289 -15.282 8.386 1.00 59.47 90 LEU A CA 1
ATOM 704 C C . LEU A 1 90 ? -0.914 -14.337 8.485 1.00 59.47 90 LEU A C 1
ATOM 706 O O . LEU A 1 90 ? -0.779 -13.113 8.473 1.00 59.47 90 LEU A O 1
ATOM 710 N N . GLY A 1 91 ? -2.101 -14.939 8.542 1.00 60.12 91 GLY A N 1
ATOM 711 C CA . GLY A 1 91 ? -3.349 -14.285 8.894 1.00 60.12 91 GLY A CA 1
ATOM 712 C C . GLY A 1 91 ? -3.519 -14.150 10.409 1.00 60.12 91 GLY A C 1
ATOM 713 O O . GLY A 1 91 ? -2.570 -14.173 11.196 1.00 60.12 91 GLY A O 1
ATOM 714 N N . THR A 1 92 ? -4.771 -14.025 10.840 1.00 53.50 92 THR A N 1
ATOM 715 C CA . THR A 1 92 ? -5.162 -13.872 12.250 1.00 53.50 92 THR A CA 1
ATOM 716 C C . THR A 1 92 ? -4.908 -15.113 13.113 1.00 53.50 92 THR A C 1
ATOM 718 O O . THR A 1 92 ? -5.011 -15.041 14.331 1.00 53.50 92 THR A O 1
ATOM 721 N N . GLU A 1 93 ? -4.545 -16.262 12.552 1.00 51.47 93 GLU A N 1
ATOM 722 C CA . GLU A 1 93 ? -4.206 -17.452 13.349 1.00 51.47 93 GLU A CA 1
ATOM 723 C C . GLU A 1 93 ? -3.027 -17.245 14.311 1.00 51.47 93 GLU A C 1
ATOM 725 O O . GLU A 1 93 ? -2.947 -17.919 15.333 1.00 51.47 93 GLU A O 1
ATOM 730 N N . HIS A 1 94 ? -2.147 -16.277 14.035 1.00 53.06 94 HIS A N 1
ATOM 731 C CA . HIS A 1 94 ? -1.037 -15.899 14.914 1.00 53.06 94 HIS A CA 1
ATOM 732 C C . HIS A 1 94 ? -1.157 -14.419 15.321 1.00 53.06 94 HIS A C 1
ATOM 734 O O . HIS A 1 94 ? -0.217 -13.637 15.191 1.00 53.06 94 HIS A O 1
ATOM 740 N N . CYS A 1 95 ? -2.341 -14.016 15.812 1.00 51.38 95 CYS A N 1
ATOM 741 C CA . CYS A 1 95 ? -2.641 -12.641 16.257 1.00 51.38 95 CYS A CA 1
ATOM 742 C C . CYS A 1 95 ? -1.665 -12.077 17.301 1.00 51.38 95 CYS A C 1
ATOM 744 O O . CYS A 1 95 ? -1.635 -10.862 17.519 1.00 51.38 95 CYS A O 1
ATOM 746 N N . TYR A 1 96 ? -0.919 -12.932 18.000 1.00 57.47 96 TYR A N 1
ATOM 747 C CA . TYR A 1 96 ? -0.007 -12.500 19.042 1.00 57.47 96 TYR A CA 1
ATOM 748 C C . TYR A 1 96 ? 1.288 -13.314 19.015 1.00 57.47 96 TYR A C 1
ATOM 750 O O . TYR A 1 96 ? 1.289 -14.541 19.046 1.00 57.47 96 TYR A O 1
ATOM 758 N N . ASP A 1 97 ? 2.406 -12.597 18.969 1.00 59.12 97 ASP A N 1
ATOM 759 C CA . ASP A 1 97 ? 3.730 -13.150 19.208 1.00 59.12 97 ASP A CA 1
ATOM 760 C C . ASP A 1 97 ? 4.066 -12.930 20.685 1.00 59.12 97 ASP A C 1
ATOM 762 O O . ASP A 1 97 ? 4.222 -11.793 21.138 1.00 59.12 97 ASP A O 1
ATOM 766 N N . SER A 1 98 ? 4.162 -14.027 21.438 1.00 64.19 98 SER A N 1
ATOM 767 C CA . SER A 1 98 ? 4.504 -14.008 22.868 1.00 64.19 98 SER A CA 1
ATOM 768 C C . SER A 1 98 ? 5.896 -13.421 23.134 1.00 64.19 98 SER A C 1
ATOM 770 O O . SER A 1 98 ? 6.175 -12.982 24.247 1.00 64.19 98 SER A O 1
ATOM 772 N N . SER A 1 99 ? 6.769 -13.418 22.122 1.00 66.62 99 SER A N 1
ATOM 773 C CA . SER A 1 99 ? 8.136 -12.903 22.192 1.00 66.62 99 SER A CA 1
ATOM 774 C C . SER A 1 99 ? 8.258 -11.424 21.792 1.00 66.62 99 SER A C 1
ATOM 776 O O . SER A 1 99 ? 9.309 -10.811 22.002 1.00 66.62 99 SER A O 1
ATOM 778 N N . ALA A 1 100 ? 7.184 -10.806 21.278 1.00 61.38 100 ALA A N 1
ATOM 779 C CA . ALA A 1 100 ? 7.198 -9.415 20.839 1.00 61.38 100 ALA A CA 1
ATOM 780 C C . ALA A 1 100 ? 7.154 -8.423 22.027 1.00 61.38 100 ALA A C 1
ATOM 782 O O . ALA A 1 100 ? 6.324 -8.567 22.928 1.00 61.38 100 ALA A O 1
ATOM 783 N N . PRO A 1 101 ? 7.970 -7.348 22.031 1.00 59.28 101 PRO A N 1
ATOM 784 C CA . PRO A 1 101 ? 7.984 -6.361 23.115 1.00 59.28 101 PRO A CA 1
ATOM 785 C C . PRO A 1 101 ? 6.608 -5.677 23.313 1.00 59.28 101 PRO A C 1
ATOM 787 O O . PRO A 1 101 ? 6.139 -4.976 22.411 1.00 59.28 101 PRO A O 1
ATOM 790 N N . PRO A 1 102 ? 5.951 -5.783 24.488 1.00 61.91 102 PRO A N 1
ATOM 791 C CA . PRO A 1 102 ? 4.516 -5.487 24.593 1.00 61.91 102 PRO A CA 1
ATOM 792 C C . PRO A 1 102 ? 4.131 -4.037 24.946 1.00 61.91 102 PRO A C 1
ATOM 794 O O . PRO A 1 102 ? 3.025 -3.794 25.421 1.00 61.91 102 PRO A O 1
ATOM 797 N N . LYS A 1 103 ? 4.974 -3.018 24.756 1.00 64.69 103 LYS A N 1
ATOM 798 C CA . LYS A 1 103 ? 4.719 -1.744 25.467 1.00 64.69 103 LYS A CA 1
ATOM 799 C C . LYS A 1 103 ? 3.690 -0.807 24.812 1.00 64.69 103 LYS A C 1
ATOM 801 O O . LYS A 1 103 ? 2.859 -0.244 25.521 1.00 64.69 103 LYS A O 1
ATOM 806 N N . SER A 1 104 ? 3.703 -0.627 23.489 1.00 72.75 104 SER A N 1
ATOM 807 C CA . SER A 1 104 ? 2.827 0.354 22.812 1.00 72.75 104 SER A CA 1
ATOM 808 C C . SER A 1 104 ? 1.509 -0.240 22.309 1.00 72.75 104 SER A C 1
ATOM 810 O O . SER A 1 104 ? 0.451 0.342 22.535 1.00 72.75 104 SER A O 1
ATOM 812 N N . LYS A 1 105 ? 1.543 -1.426 21.686 1.00 80.62 105 LYS A N 1
ATOM 813 C CA . LYS A 1 105 ? 0.346 -2.068 21.110 1.00 80.62 105 LYS A CA 1
ATOM 814 C C . LYS A 1 105 ? -0.698 -2.422 22.169 1.00 80.62 105 LYS A C 1
ATOM 816 O O . LYS A 1 105 ? -1.872 -2.141 21.973 1.00 80.62 105 LYS A O 1
ATOM 821 N N . VAL A 1 106 ? -0.274 -2.953 23.321 1.00 86.12 106 VAL A N 1
ATOM 822 C CA . VAL A 1 106 ? -1.186 -3.272 24.436 1.00 86.12 106 VAL A CA 1
ATOM 823 C C . VAL A 1 106 ? -1.907 -2.017 24.928 1.00 86.12 106 VAL A C 1
ATOM 825 O O . VAL A 1 106 ? -3.105 -2.058 25.203 1.00 86.12 106 VAL A O 1
ATOM 828 N N . LYS A 1 107 ? -1.197 -0.883 25.003 1.00 86.12 107 LYS A N 1
ATOM 829 C CA . LYS A 1 107 ? -1.792 0.406 25.366 1.00 86.12 107 LYS A CA 1
ATOM 830 C C . LYS A 1 107 ? -2.855 0.825 24.348 1.00 86.12 107 LYS A C 1
ATOM 832 O O . LYS A 1 107 ? -3.959 1.167 24.760 1.00 86.12 107 LYS A O 1
ATOM 837 N N . TYR A 1 108 ? -2.551 0.756 23.053 1.00 90.31 108 TYR A N 1
ATOM 838 C CA . TYR A 1 108 ? -3.501 1.120 21.998 1.00 90.31 108 TYR A CA 1
ATOM 839 C C . TYR A 1 108 ? -4.730 0.219 21.960 1.00 90.31 108 TYR A C 1
ATOM 841 O O . TYR A 1 108 ? -5.833 0.737 21.831 1.00 90.31 108 TYR A O 1
ATOM 849 N N . ILE A 1 109 ? -4.570 -1.092 22.155 1.00 90.56 109 ILE A N 1
ATOM 850 C CA . ILE A 1 109 ? -5.700 -2.028 22.219 1.00 90.56 109 ILE A CA 1
ATOM 851 C C . ILE A 1 109 ? -6.617 -1.663 23.389 1.00 90.56 109 ILE A C 1
ATOM 853 O O . ILE A 1 109 ? -7.806 -1.454 23.180 1.00 90.56 109 ILE A O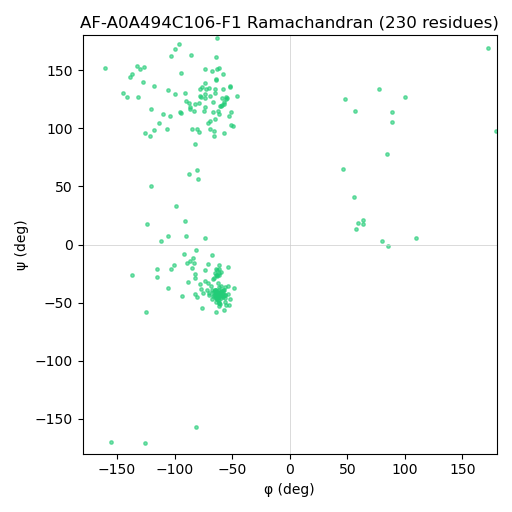 1
ATOM 857 N N . LYS A 1 110 ? -6.070 -1.482 24.602 1.00 91.19 110 LYS A N 1
ATOM 858 C CA . LYS A 1 110 ? -6.865 -1.089 25.781 1.00 91.19 110 LYS A CA 1
ATOM 859 C C . LYS A 1 110 ? -7.603 0.236 25.575 1.00 91.19 110 LYS A C 1
ATOM 861 O O . LYS A 1 110 ? -8.774 0.344 25.923 1.00 91.19 110 LYS A O 1
ATOM 866 N N . GLN A 1 111 ? -6.920 1.239 25.020 1.00 93.56 111 GLN A N 1
ATOM 867 C CA . GLN A 1 111 ? -7.520 2.545 24.739 1.00 93.56 111 GLN A CA 1
ATOM 868 C C . GLN A 1 111 ? -8.613 2.446 23.674 1.00 93.56 111 GLN A C 1
ATOM 870 O O . GLN A 1 111 ? -9.684 3.014 23.854 1.00 93.56 111 GLN A O 1
ATOM 875 N N . THR A 1 112 ? -8.364 1.690 22.605 1.00 94.81 112 THR A N 1
ATOM 876 C CA . THR A 1 112 ? -9.340 1.445 21.539 1.00 94.81 112 THR A CA 1
ATOM 877 C C . THR A 1 112 ? -10.579 0.765 22.106 1.00 94.81 112 THR A C 1
ATOM 879 O O . THR A 1 112 ? -11.664 1.303 21.951 1.00 94.81 112 THR A O 1
ATOM 882 N N . SER A 1 113 ? -10.443 -0.334 22.857 1.00 95.06 113 SER A N 1
ATOM 883 C CA . SER A 1 113 ? -11.592 -1.018 23.468 1.00 95.06 113 SER A CA 1
ATOM 884 C C . SER A 1 113 ? -12.424 -0.099 24.369 1.00 95.06 113 SER A C 1
ATOM 886 O O . SER A 1 113 ? -13.649 -0.168 24.338 1.00 95.06 113 SER A O 1
ATOM 888 N N . ALA A 1 114 ? -11.781 0.786 25.140 1.00 95.88 114 ALA A N 1
ATOM 889 C CA . ALA A 1 114 ? -12.489 1.769 25.958 1.00 95.88 114 ALA A CA 1
ATOM 890 C C . ALA A 1 114 ? -13.264 2.788 25.103 1.00 95.88 114 ALA A C 1
ATOM 892 O O . ALA A 1 114 ? -14.430 3.053 25.387 1.00 95.88 114 ALA A O 1
ATOM 893 N N . ILE A 1 115 ? -12.651 3.312 24.034 1.00 96.12 115 ILE A N 1
ATOM 894 C CA . ILE A 1 115 ? -13.303 4.234 23.089 1.00 96.12 115 ILE A CA 1
ATOM 895 C C . ILE A 1 115 ? -14.501 3.560 22.412 1.00 96.12 115 ILE A C 1
ATOM 897 O O . ILE A 1 115 ? -15.566 4.167 22.332 1.00 96.12 115 ILE A O 1
ATOM 901 N N . LEU A 1 116 ? -14.354 2.306 21.967 1.00 96.94 116 LEU A N 1
ATOM 902 C CA . LEU A 1 116 ? -15.437 1.553 21.329 1.00 96.94 116 LEU A CA 1
ATOM 903 C C . LEU A 1 116 ? -16.626 1.370 22.279 1.00 96.94 116 LEU A C 1
ATOM 905 O O . LEU A 1 116 ? -17.762 1.631 21.893 1.00 96.94 116 LEU A O 1
ATOM 909 N N . GLN A 1 117 ? -16.377 1.016 23.545 1.00 97.06 117 GLN A N 1
ATOM 910 C CA . GLN A 1 117 ? -17.448 0.914 24.543 1.00 97.06 117 GLN A CA 1
ATOM 911 C C . GLN A 1 117 ? -18.130 2.259 24.826 1.00 97.06 117 GLN A C 1
ATOM 913 O O . GLN A 1 117 ? -19.349 2.308 24.951 1.00 97.06 117 GLN A O 1
ATOM 918 N N . GLN A 1 118 ? -17.362 3.347 24.931 1.00 96.56 118 GLN A N 1
ATOM 919 C CA . GLN A 1 118 ? -17.888 4.661 25.317 1.00 96.56 118 GLN A CA 1
ATOM 920 C C . GLN A 1 118 ? -18.628 5.384 24.187 1.00 96.56 118 GLN A C 1
ATOM 922 O O . GLN A 1 118 ? -19.622 6.057 24.451 1.00 96.56 118 GLN A O 1
ATOM 927 N N . HIS A 1 119 ? -18.140 5.278 22.950 1.00 95.62 119 HIS A N 1
ATOM 928 C CA . HIS A 1 119 ? -18.597 6.111 21.832 1.00 95.62 119 HIS A CA 1
ATOM 929 C C . HIS A 1 119 ? -19.300 5.332 20.718 1.00 95.62 119 HIS A C 1
ATOM 931 O O . HIS A 1 119 ? -20.064 5.934 19.970 1.00 95.62 119 HIS A O 1
ATOM 937 N N . TYR A 1 120 ? -19.079 4.019 20.620 1.00 95.56 120 TYR A N 1
ATOM 938 C CA . TYR A 1 120 ? -19.562 3.192 19.507 1.00 95.56 120 TYR A CA 1
ATOM 939 C C . TYR A 1 120 ? -20.416 1.999 19.969 1.00 95.56 120 TYR A C 1
ATOM 941 O O . TYR A 1 120 ? -20.604 1.041 19.228 1.00 95.56 120 TYR A O 1
ATOM 949 N N . GLY A 1 121 ? -20.929 2.021 21.206 1.00 94.31 121 GLY A N 1
ATOM 950 C CA . GLY A 1 121 ? -21.797 0.955 21.727 1.00 94.31 121 GLY A CA 1
ATOM 951 C C . GLY A 1 121 ? -21.118 -0.415 21.834 1.00 94.31 121 GLY A C 1
ATOM 952 O O . GLY A 1 121 ? -21.798 -1.435 21.873 1.00 94.31 121 GLY A O 1
ATOM 953 N N . GLY A 1 122 ? -19.783 -0.444 21.871 1.00 94.75 122 GLY A N 1
ATOM 954 C CA . GLY A 1 122 ? -18.988 -1.671 21.867 1.00 94.75 122 GLY A CA 1
ATOM 955 C C . GLY A 1 122 ? -18.688 -2.240 20.477 1.00 94.75 122 GLY A C 1
ATOM 956 O O . GLY A 1 122 ? -17.977 -3.240 20.410 1.00 94.75 122 GLY A O 1
ATOM 957 N N . ASP A 1 123 ? -19.167 -1.615 19.400 1.00 95.62 123 ASP A N 1
ATOM 958 C CA . ASP A 1 123 ? -18.919 -2.048 18.020 1.00 95.62 123 ASP A CA 1
ATOM 959 C C . ASP A 1 123 ? -17.796 -1.234 17.348 1.00 95.62 123 ASP A C 1
ATOM 961 O O . ASP A 1 123 ? -17.342 -0.216 17.877 1.00 95.62 123 ASP A O 1
ATOM 965 N N . ILE A 1 124 ? -17.314 -1.693 16.193 1.00 94.62 124 ILE A N 1
ATOM 966 C CA . ILE A 1 124 ? -16.244 -1.055 15.420 1.00 94.62 124 ILE A CA 1
ATOM 967 C C . ILE A 1 124 ? -16.855 -0.064 14.412 1.00 94.62 124 ILE A C 1
ATOM 969 O O . ILE A 1 124 ? -17.744 -0.447 13.651 1.00 94.62 124 ILE A O 1
ATOM 973 N N . PRO A 1 125 ? -16.378 1.194 14.335 1.00 94.56 125 PRO A N 1
ATOM 974 C CA . PRO A 1 125 ? -16.895 2.152 13.364 1.00 94.56 125 PRO A CA 1
ATOM 975 C C . PRO A 1 125 ? -16.625 1.727 11.916 1.00 94.56 125 PRO A C 1
ATOM 977 O O . PRO A 1 125 ? -15.537 1.260 11.580 1.00 94.56 125 PRO A O 1
ATOM 980 N N . ALA A 1 126 ? -17.603 1.972 11.045 1.00 93.62 126 ALA A N 1
ATOM 981 C CA . ALA A 1 126 ? -17.609 1.546 9.645 1.00 93.62 126 ALA A CA 1
ATOM 982 C C . ALA A 1 126 ? -17.175 2.657 8.667 1.00 93.62 126 ALA A C 1
ATOM 984 O O . ALA A 1 126 ? -17.676 2.743 7.543 1.00 93.62 126 ALA A O 1
ATOM 985 N N . SER A 1 127 ? -16.266 3.545 9.083 1.00 95.88 127 SER A N 1
ATOM 986 C CA . SER A 1 127 ? -15.724 4.596 8.216 1.00 95.88 127 SER A CA 1
ATOM 987 C C . SER A 1 127 ? -14.216 4.762 8.383 1.00 95.88 127 SER A C 1
ATOM 989 O O . SER A 1 127 ? -13.664 4.623 9.473 1.00 95.88 127 SER A O 1
ATOM 991 N N . VAL A 1 128 ? -13.524 5.108 7.291 1.00 95.31 128 VAL A N 1
ATOM 992 C CA . VAL A 1 128 ? -12.065 5.323 7.312 1.00 95.31 128 VAL A CA 1
ATOM 993 C C . VAL A 1 128 ? -11.681 6.416 8.309 1.00 95.31 128 VAL A C 1
ATOM 995 O O . VAL A 1 128 ? -10.715 6.253 9.048 1.00 95.31 128 VAL A O 1
ATOM 998 N N . ALA A 1 129 ? -12.434 7.518 8.346 1.00 96.19 129 ALA A N 1
ATOM 999 C CA . ALA A 1 129 ? -12.139 8.652 9.217 1.00 96.19 129 ALA A CA 1
ATOM 1000 C C . ALA A 1 129 ? -12.225 8.274 10.704 1.00 96.19 129 ALA A C 1
ATOM 1002 O O . ALA A 1 129 ? -11.334 8.621 11.477 1.00 96.19 129 ALA A O 1
ATOM 1003 N N . GLU A 1 130 ? -13.257 7.527 11.095 1.00 96.12 130 GLU A N 1
ATOM 1004 C CA . GLU A 1 130 ? -13.429 7.073 12.477 1.00 96.12 130 GLU A CA 1
ATOM 1005 C C . GLU A 1 130 ? -12.424 5.984 12.849 1.00 96.12 130 GLU A C 1
ATOM 1007 O O . GLU A 1 130 ? -11.866 6.020 13.943 1.00 96.12 130 GLU A O 1
ATOM 1012 N N . LEU A 1 131 ? -12.122 5.060 11.930 1.00 96.00 131 LEU A N 1
ATOM 1013 C CA . LEU A 1 131 ? -11.083 4.053 12.140 1.00 96.00 131 LEU A CA 1
ATOM 1014 C C . LEU A 1 131 ? -9.721 4.709 12.378 1.00 96.00 131 LEU A C 1
ATOM 1016 O O . LEU A 1 131 ? -9.042 4.343 13.328 1.00 96.00 131 LEU A O 1
ATOM 1020 N N . VAL A 1 132 ? -9.334 5.708 11.577 1.00 95.81 132 VAL A N 1
ATOM 1021 C CA . VAL A 1 132 ? -8.074 6.458 11.757 1.00 95.81 132 VAL A CA 1
ATOM 1022 C C . VAL A 1 132 ? -8.055 7.268 13.061 1.00 95.81 132 VAL A C 1
ATOM 1024 O O . VAL A 1 132 ? -6.983 7.544 13.598 1.00 95.81 132 VAL A O 1
ATOM 1027 N N . ALA A 1 133 ? -9.217 7.632 13.609 1.00 95.25 133 ALA A N 1
ATOM 1028 C CA . ALA A 1 133 ? -9.293 8.286 14.913 1.00 95.25 133 ALA A CA 1
ATOM 1029 C C . ALA A 1 133 ? -8.964 7.334 16.080 1.00 95.25 133 ALA A C 1
ATOM 1031 O O . ALA A 1 133 ? -8.667 7.798 17.186 1.00 95.25 133 ALA A O 1
ATOM 1032 N N . LEU A 1 134 ? -8.986 6.013 15.859 1.00 94.56 134 LEU A N 1
ATOM 1033 C CA . LEU A 1 134 ? -8.630 5.036 16.882 1.00 94.56 134 LEU A CA 1
ATOM 1034 C C . LEU A 1 134 ? -7.107 5.016 17.128 1.00 94.56 134 LEU A C 1
ATOM 1036 O O . LEU A 1 134 ? -6.307 5.056 16.187 1.00 94.56 134 LEU A O 1
ATOM 1040 N N . PRO A 1 135 ? -6.661 4.907 18.394 1.00 92.56 135 PRO A N 1
ATOM 1041 C CA . PRO A 1 135 ? -5.243 4.875 18.729 1.00 92.56 135 PRO A CA 1
ATOM 1042 C C . PRO A 1 135 ? -4.481 3.768 17.994 1.00 92.56 135 PRO A C 1
ATOM 1044 O O . PRO A 1 135 ? -4.798 2.587 18.105 1.00 92.56 135 PRO A O 1
ATOM 1047 N N . GLY A 1 136 ? -3.418 4.151 17.286 1.00 88.50 136 GLY A N 1
ATOM 1048 C CA . GLY A 1 136 ? -2.554 3.207 16.574 1.00 88.50 136 GLY A CA 1
ATOM 1049 C C . GLY A 1 136 ? -3.098 2.731 15.224 1.00 88.50 136 GLY A C 1
ATOM 1050 O O . GLY A 1 136 ? -2.430 1.925 14.577 1.00 88.50 136 GLY A O 1
ATOM 1051 N N . VAL A 1 137 ? -4.251 3.234 14.774 1.00 93.12 137 VAL A N 1
ATOM 1052 C CA . VAL A 1 137 ? -4.803 2.942 13.449 1.00 93.12 137 VAL A CA 1
ATOM 1053 C C . VAL A 1 137 ? -4.409 4.044 12.469 1.00 93.12 137 VAL A C 1
ATOM 1055 O O . VAL A 1 137 ? -4.808 5.195 12.596 1.00 93.12 137 VAL A O 1
ATOM 1058 N N . GLY A 1 138 ? -3.593 3.689 11.477 1.00 92.19 138 GLY A N 1
ATOM 1059 C CA . GLY A 1 138 ? -3.252 4.578 10.364 1.00 92.19 138 GLY A CA 1
ATOM 1060 C C . GLY A 1 138 ? -4.129 4.345 9.125 1.00 92.19 138 GLY A C 1
ATOM 1061 O O . GLY A 1 138 ? -4.842 3.339 9.062 1.00 92.19 138 GLY A O 1
ATOM 1062 N N . PRO A 1 139 ? -4.015 5.198 8.088 1.00 92.94 139 PRO A N 1
ATOM 1063 C CA . PRO A 1 139 ? -4.817 5.093 6.863 1.00 92.94 139 PRO A CA 1
ATOM 1064 C C . PRO A 1 139 ? -4.755 3.715 6.188 1.00 92.94 139 PRO A C 1
ATOM 1066 O O . PRO A 1 139 ? -5.791 3.161 5.833 1.00 92.94 139 PRO A O 1
ATOM 1069 N N . LYS A 1 140 ? -3.564 3.098 6.098 1.00 91.81 140 LYS A N 1
ATOM 1070 C CA . LYS A 1 140 ? -3.399 1.723 5.582 1.00 91.81 140 LYS A CA 1
ATOM 1071 C C . LYS A 1 140 ? -4.324 0.739 6.302 1.00 91.81 140 LYS A C 1
ATOM 1073 O O . LYS A 1 140 ? -5.026 -0.033 5.658 1.00 91.81 140 LYS A O 1
ATOM 1078 N N . MET A 1 141 ? -4.277 0.738 7.635 1.00 93.00 141 MET A N 1
ATOM 1079 C CA . MET A 1 141 ? -5.056 -0.195 8.448 1.00 93.00 141 MET A CA 1
ATOM 1080 C C . MET A 1 141 ? -6.552 0.060 8.291 1.00 93.00 141 MET A C 1
ATOM 1082 O O . MET A 1 141 ? -7.304 -0.898 8.182 1.00 93.00 141 MET A O 1
ATOM 1086 N N . ALA A 1 142 ? -6.968 1.326 8.218 1.00 94.94 142 ALA A N 1
ATOM 1087 C CA . ALA A 1 142 ? -8.364 1.683 8.006 1.00 94.94 142 ALA A CA 1
ATOM 1088 C C . ALA A 1 142 ? -8.881 1.213 6.635 1.00 94.94 142 ALA A C 1
ATOM 1090 O O . ALA A 1 142 ? -9.930 0.581 6.568 1.00 94.94 142 ALA A O 1
ATOM 1091 N N . HIS A 1 143 ? -8.133 1.436 5.549 1.00 94.75 143 HIS A N 1
ATOM 1092 C CA . HIS A 1 143 ? -8.521 0.953 4.218 1.00 94.75 143 HIS A CA 1
ATOM 1093 C C . HIS A 1 143 ? -8.567 -0.578 4.138 1.00 94.75 143 HIS A C 1
ATOM 1095 O O . HIS A 1 143 ? -9.516 -1.124 3.579 1.00 94.75 143 HIS A O 1
ATOM 1101 N N . LEU A 1 144 ? -7.595 -1.275 4.741 1.00 92.19 144 LEU A N 1
ATOM 1102 C CA . LEU A 1 144 ? -7.624 -2.740 4.830 1.00 92.19 144 LEU A CA 1
ATOM 1103 C C . LEU A 1 144 ? -8.826 -3.240 5.633 1.00 92.19 144 LEU A C 1
ATOM 1105 O O . LEU A 1 144 ? -9.496 -4.168 5.194 1.00 92.19 144 LEU A O 1
ATOM 1109 N N . ALA A 1 145 ? -9.117 -2.624 6.780 1.00 93.75 145 ALA A N 1
ATOM 1110 C CA . ALA A 1 145 ? -10.257 -3.002 7.606 1.00 93.75 145 ALA A CA 1
ATOM 1111 C C . ALA A 1 145 ? -11.576 -2.821 6.842 1.00 93.75 145 ALA A C 1
ATOM 1113 O O . ALA A 1 145 ? -12.366 -3.757 6.780 1.00 93.75 145 ALA A O 1
ATOM 1114 N N . MET A 1 146 ? -11.775 -1.673 6.182 1.00 95.25 146 MET A N 1
ATOM 1115 C CA . MET A 1 146 ? -12.950 -1.422 5.336 1.00 95.25 146 MET A CA 1
ATOM 1116 C C . MET A 1 146 ? -13.112 -2.469 4.228 1.00 95.25 146 MET A C 1
ATOM 1118 O O . MET A 1 146 ? -14.218 -2.961 4.003 1.00 95.25 146 MET A O 1
ATOM 1122 N N . ALA A 1 147 ? -12.015 -2.836 3.563 1.00 91.69 147 ALA A N 1
ATOM 1123 C CA . ALA A 1 147 ? -12.039 -3.824 2.492 1.00 91.69 147 ALA A CA 1
ATOM 1124 C C . ALA A 1 147 ? -12.379 -5.232 3.008 1.00 91.69 147 ALA A C 1
ATOM 1126 O O . ALA A 1 147 ? -13.244 -5.890 2.439 1.00 91.69 147 ALA A O 1
ATOM 1127 N N . VAL A 1 148 ? -11.735 -5.678 4.091 1.00 89.50 148 VAL A N 1
ATOM 1128 C CA . VAL A 1 148 ? -11.856 -7.057 4.593 1.00 89.50 148 VAL A CA 1
ATOM 1129 C C . VAL A 1 148 ? -13.126 -7.270 5.417 1.00 89.50 148 VAL A C 1
ATOM 1131 O O . VAL A 1 148 ? -13.810 -8.269 5.224 1.00 89.50 148 VAL A O 1
ATOM 1134 N N . ALA A 1 149 ? -13.453 -6.357 6.333 1.00 91.62 149 ALA A N 1
ATOM 1135 C CA . ALA A 1 149 ? -14.575 -6.540 7.256 1.00 91.62 149 ALA A CA 1
ATOM 1136 C C . ALA A 1 149 ? -15.913 -6.035 6.689 1.00 91.62 149 ALA A C 1
ATOM 1138 O O . ALA A 1 149 ? -16.949 -6.628 6.975 1.00 91.62 149 ALA A O 1
ATOM 1139 N N . TRP A 1 150 ? -15.903 -4.985 5.858 1.00 94.19 150 TRP A N 1
ATOM 1140 C CA . TRP A 1 150 ? -17.122 -4.397 5.275 1.00 94.19 150 TRP A CA 1
ATOM 1141 C C . TRP A 1 150 ? -17.253 -4.602 3.762 1.00 94.19 150 TRP A C 1
ATOM 1143 O O . TRP A 1 150 ? -18.169 -4.048 3.154 1.00 94.19 150 TRP A O 1
ATOM 1153 N N . GLY A 1 151 ? -16.329 -5.322 3.115 1.00 90.88 151 GLY A N 1
ATOM 1154 C CA . GLY A 1 151 ? -16.348 -5.505 1.656 1.00 90.88 151 GLY A CA 1
ATOM 1155 C C . GLY A 1 151 ? -16.270 -4.189 0.871 1.00 90.88 151 GLY A C 1
ATOM 1156 O O . GLY A 1 151 ? -16.652 -4.132 -0.295 1.00 90.88 151 GLY A O 1
ATOM 1157 N N . THR A 1 152 ? -15.823 -3.104 1.513 1.00 93.31 152 THR A N 1
ATOM 1158 C CA . THR A 1 152 ? -15.911 -1.745 0.978 1.00 93.31 152 THR A CA 1
ATOM 1159 C C . THR A 1 152 ? -14.527 -1.236 0.604 1.00 93.31 152 THR A C 1
ATOM 1161 O O . THR A 1 152 ? -13.689 -0.947 1.458 1.00 93.31 152 THR A O 1
ATOM 1164 N N . VAL A 1 153 ? -14.294 -1.060 -0.697 1.00 92.75 153 VAL A N 1
ATOM 1165 C CA . VAL A 1 153 ? -13.029 -0.533 -1.226 1.00 92.75 153 VAL A CA 1
ATOM 1166 C C . VAL A 1 153 ? -13.031 0.996 -1.151 1.00 92.75 153 VAL A C 1
ATOM 1168 O O . VAL A 1 153 ? -13.425 1.697 -2.088 1.00 92.75 153 VAL A O 1
ATOM 1171 N N . SER A 1 154 ? -12.617 1.516 0.004 1.00 92.88 154 SER A N 1
ATOM 1172 C CA . SER A 1 154 ? -12.564 2.955 0.302 1.00 92.88 154 SER A CA 1
ATOM 1173 C C . SER A 1 154 ? -11.299 3.657 -0.207 1.00 92.88 154 SER A C 1
ATOM 1175 O O . SER A 1 154 ? -11.272 4.881 -0.272 1.00 92.88 154 SER A O 1
ATOM 1177 N N . GLY A 1 155 ? -10.261 2.896 -0.556 1.00 94.38 155 GLY A N 1
ATOM 1178 C CA . GLY A 1 155 ? -8.973 3.399 -1.030 1.00 94.38 155 GLY A CA 1
ATOM 1179 C C . GLY A 1 155 ? -7.948 2.276 -1.151 1.00 94.38 155 GLY A C 1
ATOM 1180 O O . GLY A 1 155 ? -8.181 1.158 -0.681 1.00 94.38 155 GLY A O 1
ATOM 1181 N N . ILE A 1 156 ? -6.810 2.566 -1.777 1.00 95.00 156 ILE A N 1
ATOM 1182 C CA . ILE A 1 156 ? -5.710 1.605 -1.883 1.00 95.00 156 ILE A CA 1
ATOM 1183 C C . ILE A 1 156 ? -4.949 1.574 -0.557 1.00 95.00 156 ILE A C 1
ATOM 1185 O O . ILE A 1 156 ? -4.382 2.572 -0.111 1.00 95.00 156 ILE A O 1
ATOM 1189 N N . ALA A 1 157 ? -4.861 0.400 0.063 1.00 94.06 157 ALA A N 1
ATOM 1190 C CA . ALA A 1 157 ? -3.992 0.211 1.213 1.00 94.06 157 ALA A CA 1
ATOM 1191 C C . ALA A 1 157 ? -2.521 0.235 0.774 1.00 94.06 157 ALA A C 1
ATOM 1193 O O . ALA A 1 157 ? -2.008 -0.736 0.216 1.00 94.06 157 ALA A O 1
ATOM 1194 N N . VAL A 1 158 ? -1.814 1.332 1.038 1.00 95.50 158 VAL A N 1
ATOM 1195 C CA . VAL A 1 158 ? -0.384 1.447 0.722 1.00 95.50 158 VAL A CA 1
ATOM 1196 C C . VAL A 1 158 ? 0.459 1.191 1.962 1.00 95.50 158 VAL A C 1
ATOM 1198 O O . VAL A 1 158 ? 0.270 1.792 3.016 1.00 95.50 158 VAL A O 1
ATOM 1201 N N . ASP A 1 159 ? 1.436 0.304 1.820 1.00 93.31 159 ASP A N 1
ATOM 1202 C CA . ASP A 1 159 ? 2.453 0.051 2.830 1.00 93.31 159 ASP A CA 1
ATOM 1203 C C . ASP A 1 159 ? 3.865 0.193 2.268 1.00 93.31 159 ASP A C 1
ATOM 1205 O O . ASP A 1 159 ? 4.060 0.663 1.150 1.00 93.31 159 ASP A O 1
ATOM 1209 N N . THR A 1 160 ? 4.871 -0.205 3.043 1.00 94.38 160 THR A N 1
ATOM 1210 C CA . THR A 1 160 ? 6.275 -0.099 2.634 1.00 94.38 160 THR A CA 1
ATOM 1211 C C . THR A 1 160 ? 6.617 -0.948 1.407 1.00 94.38 160 THR A C 1
ATOM 1213 O O . THR A 1 160 ? 7.558 -0.606 0.688 1.00 94.38 160 THR A O 1
ATOM 1216 N N . HIS A 1 161 ? 5.889 -2.038 1.139 1.00 96.00 161 HIS A N 1
ATOM 1217 C CA . HIS A 1 161 ? 6.067 -2.850 -0.064 1.00 96.00 161 HIS A CA 1
ATOM 1218 C C . HIS A 1 161 ? 5.446 -2.149 -1.264 1.00 96.00 161 HIS A C 1
ATOM 1220 O O . HIS A 1 161 ? 6.163 -1.885 -2.230 1.00 96.00 161 HIS A O 1
ATOM 1226 N N . VAL A 1 162 ? 4.162 -1.789 -1.172 1.00 96.88 162 VAL A N 1
ATOM 1227 C CA . VAL A 1 162 ? 3.441 -1.089 -2.248 1.00 96.88 162 VAL A CA 1
ATOM 1228 C C . VAL A 1 162 ? 4.160 0.208 -2.613 1.00 96.88 162 VAL A C 1
ATOM 1230 O O . VAL A 1 162 ? 4.491 0.414 -3.776 1.00 96.88 162 VAL A O 1
ATOM 1233 N N . HIS A 1 163 ? 4.507 1.029 -1.618 1.00 97.69 163 HIS A N 1
ATOM 1234 C CA . HIS A 1 163 ? 5.244 2.279 -1.801 1.00 97.69 163 HIS A CA 1
ATOM 1235 C C . HIS A 1 163 ? 6.572 2.062 -2.538 1.00 97.69 163 HIS A C 1
ATOM 1237 O O . HIS A 1 163 ? 6.843 2.699 -3.556 1.00 97.69 163 HIS A O 1
ATOM 1243 N N . ARG A 1 164 ? 7.405 1.127 -2.066 1.00 97.38 164 ARG A N 1
ATOM 1244 C CA . ARG A 1 164 ? 8.712 0.847 -2.677 1.00 97.38 164 ARG A CA 1
ATOM 1245 C C . ARG A 1 164 ? 8.576 0.326 -4.106 1.00 97.38 164 ARG A C 1
ATOM 1247 O O . ARG A 1 164 ? 9.318 0.761 -4.985 1.00 97.38 164 ARG A O 1
ATOM 1254 N N . ILE A 1 165 ? 7.681 -0.634 -4.330 1.00 97.56 165 ILE A N 1
ATOM 1255 C CA . ILE A 1 165 ? 7.529 -1.296 -5.628 1.00 97.56 165 ILE A CA 1
ATOM 1256 C C . ILE A 1 165 ? 6.926 -0.336 -6.651 1.00 97.56 165 ILE A C 1
ATOM 1258 O O . ILE A 1 165 ? 7.465 -0.242 -7.750 1.00 97.56 165 ILE A O 1
ATOM 1262 N N . ALA A 1 166 ? 5.900 0.434 -6.278 1.00 97.50 166 ALA A N 1
ATOM 1263 C CA . ALA A 1 166 ? 5.308 1.444 -7.152 1.00 97.50 166 ALA A CA 1
ATOM 1264 C C . ALA A 1 166 ? 6.353 2.473 -7.610 1.00 97.50 166 ALA A C 1
ATOM 1266 O O . ALA A 1 166 ? 6.442 2.775 -8.798 1.00 97.50 166 ALA A O 1
ATOM 1267 N N . ASN A 1 167 ? 7.219 2.943 -6.703 1.00 97.00 167 ASN A N 1
ATOM 1268 C CA . ASN A 1 167 ? 8.308 3.851 -7.072 1.00 97.00 167 ASN A CA 1
ATOM 1269 C C . ASN A 1 167 ? 9.364 3.178 -7.974 1.00 97.00 167 ASN A C 1
ATOM 1271 O O . ASN A 1 167 ? 9.812 3.791 -8.941 1.00 97.00 167 ASN A O 1
ATOM 1275 N N . ARG A 1 168 ? 9.746 1.916 -7.717 1.00 96.19 168 ARG A N 1
ATOM 1276 C CA . ARG A 1 168 ? 10.711 1.171 -8.560 1.00 96.19 168 ARG A CA 1
ATOM 1277 C C . ARG A 1 168 ? 10.194 0.916 -9.978 1.00 96.19 168 ARG A C 1
ATOM 1279 O O . ARG A 1 168 ? 10.963 1.024 -10.928 1.00 96.19 168 ARG A O 1
ATOM 1286 N N . LEU A 1 169 ? 8.909 0.593 -10.110 1.00 96.19 169 LEU A N 1
ATOM 1287 C CA . LEU A 1 169 ? 8.245 0.362 -11.396 1.00 96.19 169 LEU A CA 1
ATOM 1288 C C . LEU A 1 169 ? 7.818 1.661 -12.095 1.00 96.19 169 LEU A C 1
ATOM 1290 O O . LEU A 1 169 ? 7.343 1.609 -13.222 1.00 96.19 169 LEU A O 1
ATOM 1294 N N . ARG A 1 170 ? 7.995 2.823 -11.448 1.00 96.00 170 ARG A N 1
ATOM 1295 C CA . ARG A 1 170 ? 7.507 4.133 -11.915 1.00 96.00 170 ARG A CA 1
ATOM 1296 C C . ARG A 1 170 ? 5.995 4.162 -12.166 1.00 96.00 170 ARG A C 1
ATOM 1298 O O . ARG A 1 170 ? 5.515 4.806 -13.090 1.00 96.00 170 ARG A O 1
ATOM 1305 N N . TRP A 1 171 ? 5.238 3.528 -11.275 1.00 96.44 171 TRP A N 1
ATOM 1306 C CA . TRP A 1 171 ? 3.771 3.573 -11.240 1.00 96.44 171 TRP A CA 1
ATOM 1307 C C . TRP A 1 171 ? 3.199 4.903 -10.730 1.00 96.44 171 TRP A C 1
ATOM 1309 O O . TRP A 1 171 ? 1.995 5.053 -10.535 1.00 96.44 171 TRP A O 1
ATOM 1319 N N . THR A 1 172 ? 4.065 5.883 -10.498 1.00 95.56 172 THR A N 1
ATOM 1320 C CA . THR A 1 172 ? 3.718 7.236 -10.083 1.00 95.56 172 THR A CA 1
ATOM 1321 C C . THR A 1 172 ? 4.387 8.228 -11.034 1.00 95.56 172 THR A C 1
ATOM 1323 O O . THR A 1 172 ? 5.549 8.053 -11.401 1.00 95.56 172 THR A O 1
ATOM 1326 N N . LYS A 1 173 ? 3.682 9.306 -11.414 1.00 92.50 173 LYS A N 1
ATOM 1327 C CA . LYS A 1 173 ? 4.210 10.363 -12.311 1.00 92.50 173 LYS A CA 1
ATOM 1328 C C . LYS A 1 173 ? 5.536 10.951 -11.826 1.00 92.50 173 LYS A C 1
ATOM 1330 O O . LYS A 1 173 ? 6.389 11.350 -12.614 1.00 92.50 173 LYS A O 1
ATOM 1335 N N . LYS A 1 174 ? 5.678 11.056 -10.506 1.00 93.56 174 LYS A N 1
ATOM 1336 C CA . LYS A 1 174 ? 6.877 11.520 -9.807 1.00 93.56 174 LYS A CA 1
ATOM 1337 C C . LYS A 1 174 ? 7.187 10.547 -8.681 1.00 93.56 174 LYS A C 1
ATOM 1339 O O . LYS A 1 174 ? 6.275 9.910 -8.154 1.00 93.56 174 LYS A O 1
ATOM 1344 N N . ALA A 1 175 ? 8.458 10.459 -8.300 1.00 94.38 175 ALA A N 1
ATOM 1345 C CA . ALA A 1 175 ? 8.844 9.712 -7.112 1.00 94.38 175 ALA A CA 1
ATOM 1346 C C . ALA A 1 175 ? 8.130 10.302 -5.887 1.00 94.38 175 ALA A C 1
ATOM 1348 O O . ALA A 1 175 ? 8.183 11.510 -5.646 1.00 94.38 175 ALA A O 1
ATOM 1349 N N . THR A 1 176 ? 7.440 9.443 -5.150 1.00 96.44 176 THR A N 1
ATOM 1350 C CA . THR A 1 176 ? 6.664 9.809 -3.960 1.00 96.44 176 THR A CA 1
ATOM 1351 C C . THR A 1 176 ? 7.514 9.601 -2.715 1.00 96.44 176 THR A C 1
ATOM 1353 O O . THR A 1 176 ? 8.363 8.711 -2.680 1.00 96.44 176 THR A O 1
ATOM 1356 N N . LYS A 1 177 ? 7.309 10.428 -1.688 1.00 95.75 177 LYS A N 1
ATOM 1357 C CA . LYS A 1 177 ? 8.090 10.379 -0.439 1.00 95.75 177 LYS A CA 1
ATOM 1358 C C . LYS A 1 177 ? 7.334 9.722 0.707 1.00 95.75 177 LYS A C 1
ATOM 1360 O O . LYS A 1 177 ? 7.957 9.271 1.665 1.00 95.75 177 LYS A O 1
ATOM 1365 N N . SER A 1 178 ? 6.008 9.679 0.617 1.00 95.75 178 SER A N 1
ATOM 1366 C CA . SER A 1 178 ? 5.141 9.097 1.637 1.00 95.75 178 SER A CA 1
ATOM 1367 C C . SER A 1 178 ? 4.190 8.043 1.048 1.00 95.75 178 SER A C 1
ATOM 1369 O O . SER A 1 178 ? 3.835 8.124 -0.131 1.00 95.75 178 SER A O 1
ATOM 1371 N N . PRO A 1 179 ? 3.748 7.050 1.847 1.00 95.12 179 PRO A N 1
ATOM 1372 C CA . PRO A 1 179 ? 2.732 6.085 1.425 1.00 95.12 179 PRO A CA 1
ATOM 1373 C C . PRO A 1 179 ? 1.417 6.735 0.972 1.00 95.12 179 PRO A C 1
ATOM 1375 O O . PRO A 1 179 ? 0.822 6.274 0.004 1.00 95.12 179 PRO A O 1
ATOM 1378 N N . GLU A 1 180 ? 0.997 7.830 1.616 1.00 94.81 180 GLU A N 1
ATOM 1379 C CA . GLU A 1 180 ? -0.221 8.559 1.232 1.00 94.81 180 GLU A CA 1
ATOM 1380 C C . GLU A 1 180 ? -0.091 9.241 -0.133 1.00 94.81 180 GLU A C 1
ATOM 1382 O O . GLU A 1 180 ? -1.022 9.188 -0.934 1.00 94.81 180 GLU A O 1
ATOM 1387 N N . GLU A 1 181 ? 1.073 9.819 -0.449 1.00 96.31 181 GLU A N 1
ATOM 1388 C CA . GLU A 1 181 ? 1.334 10.340 -1.797 1.00 96.31 181 GLU A CA 1
ATOM 1389 C C . GLU A 1 181 ? 1.271 9.228 -2.848 1.00 96.31 181 GLU A C 1
ATOM 1391 O O . GLU A 1 181 ? 0.717 9.431 -3.926 1.00 96.31 181 GLU A O 1
ATOM 1396 N N . THR A 1 182 ? 1.814 8.041 -2.549 1.00 97.25 182 THR A N 1
ATOM 1397 C CA . THR A 1 182 ? 1.702 6.893 -3.460 1.00 97.25 182 THR A CA 1
ATOM 1398 C C . THR A 1 182 ? 0.262 6.440 -3.621 1.00 97.25 182 THR A C 1
ATOM 1400 O O . THR A 1 182 ? -0.129 6.126 -4.738 1.00 97.25 182 THR A O 1
ATOM 1403 N N . ARG A 1 183 ? -0.527 6.411 -2.541 1.00 96.56 183 ARG A N 1
ATOM 1404 C CA . ARG A 1 183 ? -1.945 6.042 -2.597 1.00 96.56 183 ARG A CA 1
ATOM 1405 C C . ARG A 1 183 ? -2.687 6.951 -3.564 1.00 96.56 183 ARG A C 1
ATOM 1407 O O . ARG A 1 183 ? -3.236 6.456 -4.539 1.00 96.56 183 ARG A O 1
ATOM 1414 N N . ALA A 1 184 ? -2.610 8.263 -3.346 1.00 95.94 184 ALA A N 1
ATOM 1415 C CA . ALA A 1 184 ? -3.258 9.245 -4.211 1.00 95.94 184 ALA A CA 1
ATOM 1416 C C . ALA A 1 184 ? -2.787 9.132 -5.672 1.00 95.94 184 ALA A C 1
ATOM 1418 O O . ALA A 1 184 ? -3.596 9.218 -6.590 1.00 95.94 184 ALA A O 1
ATOM 1419 N N . ALA A 1 185 ? -1.490 8.889 -5.894 1.00 96.38 185 ALA A N 1
ATOM 1420 C CA . ALA A 1 185 ? -0.942 8.722 -7.236 1.00 96.38 185 ALA A CA 1
ATOM 1421 C C . ALA A 1 185 ? -1.416 7.438 -7.934 1.00 96.38 185 ALA A C 1
ATOM 1423 O O . ALA A 1 185 ? -1.588 7.455 -9.146 1.00 96.38 185 ALA A O 1
ATOM 1424 N N . LEU A 1 186 ? -1.604 6.334 -7.205 1.00 96.56 186 LEU A N 1
ATOM 1425 C CA . LEU A 1 186 ? -2.136 5.087 -7.763 1.00 96.56 186 LEU A CA 1
ATOM 1426 C C . LEU A 1 186 ? -3.647 5.185 -8.007 1.00 96.56 186 LEU A C 1
ATOM 1428 O O . LEU A 1 186 ? -4.117 4.746 -9.050 1.00 96.56 186 LEU A O 1
ATOM 1432 N N . GLU A 1 187 ? -4.397 5.786 -7.081 1.00 95.94 187 GLU A N 1
ATOM 1433 C CA . GLU A 1 187 ? -5.851 5.976 -7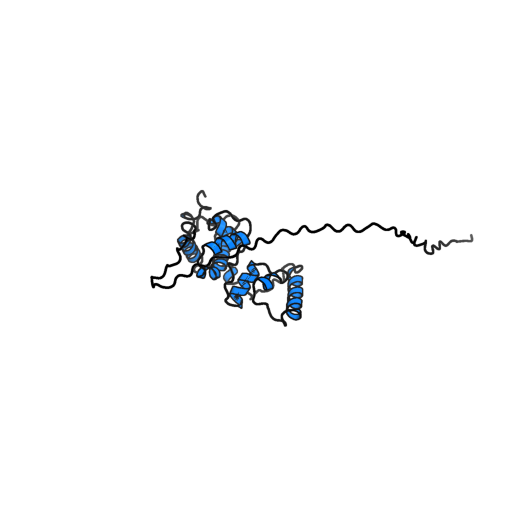.196 1.00 95.94 187 GLU A CA 1
ATOM 1434 C C . GLU A 1 187 ? -6.243 6.881 -8.379 1.00 95.94 187 GLU A C 1
ATOM 1436 O O . GLU A 1 187 ? -7.364 6.785 -8.870 1.00 95.94 187 GLU A O 1
ATOM 1441 N N . GLU A 1 188 ? -5.329 7.730 -8.866 1.00 95.12 188 GLU A N 1
ATOM 1442 C CA . GLU A 1 188 ? -5.567 8.605 -10.022 1.00 95.12 188 GLU A CA 1
ATOM 1443 C C . GLU A 1 188 ? -5.768 7.828 -11.336 1.00 95.12 188 GLU A C 1
ATOM 1445 O O . GLU A 1 188 ? -6.466 8.314 -12.225 1.00 95.12 188 GLU A O 1
ATOM 1450 N N . TRP A 1 189 ? -5.166 6.642 -11.479 1.00 95.25 189 TRP A N 1
ATOM 1451 C CA . TRP A 1 189 ? -5.131 5.933 -12.764 1.00 95.25 189 TRP A CA 1
ATOM 1452 C C . TRP A 1 189 ? -5.399 4.432 -12.697 1.00 95.25 189 TRP A C 1
ATOM 1454 O O . TRP A 1 189 ? -5.847 3.852 -13.685 1.00 95.25 189 TRP A O 1
ATOM 1464 N N . LEU A 1 190 ? -5.125 3.779 -11.565 1.00 95.75 190 LEU A N 1
ATOM 1465 C CA . LEU A 1 190 ? -5.296 2.338 -11.436 1.00 95.75 190 LEU A CA 1
ATOM 1466 C C . LEU A 1 190 ? -6.797 1.993 -11.451 1.00 95.75 190 LEU A C 1
ATOM 1468 O O . LEU A 1 190 ? -7.534 2.535 -10.620 1.00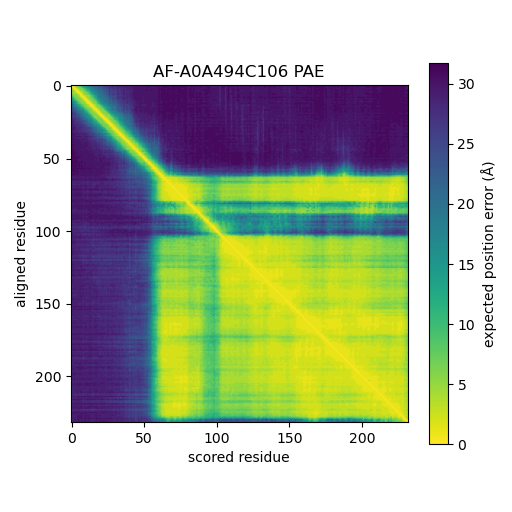 95.75 190 LEU A O 1
ATOM 1472 N N . PRO A 1 191 ? -7.256 1.063 -12.312 1.00 95.75 191 PRO A N 1
ATOM 1473 C CA . PRO A 1 191 ? -8.646 0.612 -12.322 1.00 95.75 191 PRO A CA 1
ATOM 1474 C C . PRO A 1 191 ? -9.126 0.175 -10.936 1.00 95.75 191 PRO A C 1
ATOM 1476 O O . PRO A 1 191 ? -8.412 -0.523 -10.206 1.00 95.75 191 PRO A O 1
ATOM 1479 N N . ARG A 1 192 ? -10.336 0.599 -10.558 1.00 93.94 192 ARG A N 1
ATOM 1480 C CA . ARG A 1 192 ? -10.847 0.461 -9.186 1.00 93.94 192 ARG A CA 1
ATOM 1481 C C . ARG A 1 192 ? -11.023 -0.994 -8.757 1.00 93.94 192 ARG A C 1
ATOM 1483 O O . ARG A 1 192 ? -10.900 -1.314 -7.578 1.00 93.94 192 ARG A O 1
ATOM 1490 N N . GLU A 1 193 ? -11.225 -1.882 -9.718 1.00 94.25 193 GLU A N 1
ATOM 1491 C CA . GLU A 1 193 ? -11.341 -3.328 -9.542 1.00 94.25 193 GLU A CA 1
ATOM 1492 C C . GLU A 1 193 ? -10.042 -3.936 -8.989 1.00 94.25 193 GLU A C 1
ATOM 1494 O O . GLU A 1 193 ? -10.069 -4.947 -8.291 1.00 94.25 193 GLU A O 1
ATOM 1499 N N . LEU A 1 194 ? -8.897 -3.299 -9.255 1.00 94.81 194 LEU A N 1
ATOM 1500 C CA . LEU A 1 194 ? -7.582 -3.769 -8.820 1.00 94.81 194 LEU A CA 1
ATOM 1501 C C . LEU A 1 194 ? -7.201 -3.288 -7.416 1.00 94.81 194 LEU A C 1
ATOM 1503 O O . LEU A 1 194 ? -6.258 -3.816 -6.827 1.00 94.81 194 LEU A O 1
ATOM 1507 N N . TRP A 1 195 ? -7.909 -2.304 -6.853 1.00 95.12 195 TRP A N 1
ATOM 1508 C CA . TRP A 1 195 ? -7.526 -1.663 -5.587 1.00 95.12 195 TRP A CA 1
ATOM 1509 C C . TRP A 1 195 ? -7.525 -2.634 -4.403 1.00 95.12 195 TRP A C 1
ATOM 1511 O O . TRP A 1 195 ? -6.694 -2.507 -3.504 1.00 95.12 195 TRP A O 1
ATOM 1521 N N . HIS A 1 196 ? -8.424 -3.620 -4.419 1.00 91.19 196 HIS A N 1
ATOM 1522 C CA . HIS A 1 196 ? -8.485 -4.667 -3.401 1.00 91.19 196 HIS A CA 1
ATOM 1523 C C . HIS A 1 196 ? -7.296 -5.643 -3.498 1.00 91.19 196 HIS A C 1
ATOM 1525 O O . HIS A 1 196 ? -6.715 -6.026 -2.486 1.00 91.19 196 HIS A O 1
ATOM 1531 N N . GLU A 1 197 ? -6.906 -6.042 -4.712 1.00 91.44 197 GLU A N 1
ATOM 1532 C CA . GLU A 1 197 ? -5.863 -7.054 -4.944 1.00 91.44 197 GLU A CA 1
ATOM 1533 C C . GLU A 1 197 ? -4.444 -6.495 -4.753 1.00 91.44 197 GLU A C 1
ATOM 1535 O O . GLU A 1 197 ? -3.539 -7.201 -4.296 1.00 91.44 197 GLU A O 1
ATOM 1540 N N . ILE A 1 198 ? -4.235 -5.221 -5.104 1.00 94.56 198 ILE A N 1
ATOM 1541 C CA . ILE A 1 198 ? -2.892 -4.677 -5.326 1.00 94.56 198 ILE A CA 1
ATOM 1542 C C . ILE A 1 198 ? -1.997 -4.739 -4.084 1.00 94.56 198 ILE A C 1
ATOM 1544 O O . ILE A 1 198 ? -0.802 -5.010 -4.207 1.00 94.56 198 ILE A O 1
ATOM 1548 N N . ASN A 1 199 ? -2.554 -4.535 -2.884 1.00 94.06 199 ASN A N 1
ATOM 1549 C CA . ASN A 1 199 ? -1.772 -4.595 -1.652 1.00 94.06 199 ASN A CA 1
ATOM 1550 C C . ASN A 1 199 ? -1.209 -6.005 -1.427 1.00 94.06 199 ASN A C 1
ATOM 1552 O O . ASN A 1 199 ? 0.009 -6.168 -1.379 1.00 94.06 199 ASN A O 1
ATOM 1556 N N . GLY A 1 200 ? -2.073 -7.022 -1.351 1.00 92.19 200 GLY A N 1
ATOM 1557 C CA . GLY A 1 200 ? -1.652 -8.401 -1.083 1.00 92.19 200 GLY A CA 1
ATOM 1558 C C . GLY A 1 200 ? -0.687 -8.933 -2.144 1.00 92.19 200 GLY A C 1
ATOM 1559 O O . GLY A 1 200 ? 0.340 -9.538 -1.821 1.00 92.19 200 GLY A O 1
ATOM 1560 N N . LEU A 1 201 ? -0.954 -8.618 -3.416 1.00 94.69 201 LEU A N 1
ATOM 1561 C CA . LEU A 1 201 ? -0.100 -9.021 -4.529 1.00 94.69 201 LEU A CA 1
ATOM 1562 C C . LEU A 1 201 ? 1.317 -8.434 -4.407 1.00 94.69 201 LEU A C 1
ATOM 1564 O O . LEU A 1 201 ? 2.307 -9.169 -4.494 1.00 94.69 201 LEU A O 1
ATOM 1568 N N . LEU A 1 202 ? 1.425 -7.120 -4.181 1.00 96.31 202 LEU A N 1
ATOM 1569 C CA . LEU A 1 202 ? 2.716 -6.438 -4.084 1.00 96.31 202 LEU A CA 1
ATOM 1570 C C . LEU A 1 202 ? 3.454 -6.740 -2.779 1.00 96.31 202 LEU A C 1
ATOM 1572 O O . LEU A 1 202 ? 4.686 -6.793 -2.788 1.00 96.31 202 LEU A O 1
ATOM 1576 N N . VAL A 1 203 ? 2.746 -6.974 -1.670 1.00 94.94 203 VAL A N 1
ATOM 1577 C CA . VAL A 1 203 ? 3.367 -7.413 -0.412 1.00 94.94 203 VAL A CA 1
ATOM 1578 C C . VAL A 1 203 ? 4.061 -8.754 -0.620 1.00 94.94 203 VAL A C 1
ATOM 1580 O O . VAL A 1 203 ? 5.270 -8.840 -0.391 1.00 94.94 203 VAL A O 1
ATOM 1583 N N . GLY A 1 204 ? 3.355 -9.761 -1.144 1.00 94.25 204 GLY A N 1
ATOM 1584 C CA . GLY A 1 204 ? 3.946 -11.074 -1.405 1.00 94.25 204 GLY A CA 1
ATOM 1585 C C . GLY A 1 204 ? 5.094 -11.009 -2.417 1.00 94.25 204 GLY A C 1
ATOM 1586 O O . GLY A 1 204 ? 6.179 -11.544 -2.179 1.00 94.25 204 GLY A O 1
ATOM 1587 N N . PHE A 1 205 ? 4.925 -10.247 -3.503 1.00 96.25 205 PHE A N 1
ATOM 1588 C CA . PHE A 1 205 ? 5.996 -10.027 -4.480 1.00 96.25 205 PHE A CA 1
ATOM 1589 C C . PHE A 1 205 ? 7.222 -9.340 -3.858 1.00 96.25 205 PHE A C 1
ATOM 1591 O O . PHE A 1 205 ? 8.368 -9.696 -4.149 1.00 96.25 205 PHE A O 1
ATOM 1598 N N . GLY A 1 206 ? 7.004 -8.375 -2.966 1.00 95.88 206 GLY A N 1
ATOM 1599 C CA . GLY A 1 206 ? 8.057 -7.666 -2.249 1.00 95.88 206 GLY A CA 1
ATOM 1600 C C . GLY A 1 206 ? 8.742 -8.485 -1.156 1.00 95.88 206 GLY A C 1
ATOM 1601 O O . GLY A 1 206 ? 9.858 -8.133 -0.780 1.00 95.88 206 GLY A O 1
ATOM 1602 N N . GLN A 1 207 ? 8.095 -9.535 -0.644 1.00 93.31 207 GLN A N 1
ATOM 1603 C CA . GLN A 1 207 ? 8.667 -10.486 0.315 1.00 93.31 207 GLN A CA 1
ATOM 1604 C C . GLN A 1 207 ? 9.511 -11.571 -0.372 1.00 93.31 207 GLN A C 1
ATOM 1606 O O . GLN A 1 207 ? 10.460 -12.064 0.229 1.00 93.31 207 GLN A O 1
ATOM 1611 N N . GLN A 1 208 ? 9.202 -11.927 -1.623 1.00 93.06 208 GLN A N 1
ATOM 1612 C CA . GLN A 1 208 ? 9.861 -13.041 -2.322 1.00 93.06 208 GLN A CA 1
ATOM 1613 C C . GLN A 1 208 ? 10.870 -12.618 -3.400 1.00 93.06 208 GLN A C 1
ATOM 1615 O O . GLN A 1 208 ? 11.902 -13.277 -3.565 1.00 93.06 208 GLN A O 1
ATOM 1620 N N . THR A 1 209 ? 10.580 -11.546 -4.146 1.00 95.00 209 THR A N 1
ATOM 1621 C CA . THR A 1 209 ? 11.338 -11.161 -5.350 1.00 95.00 209 THR A CA 1
ATOM 1622 C C . THR A 1 209 ? 11.862 -9.731 -5.260 1.00 95.00 209 THR A C 1
ATOM 1624 O O . THR A 1 209 ? 13.074 -9.512 -5.311 1.00 95.00 209 THR A O 1
ATOM 1627 N N . CYS A 1 210 ? 10.984 -8.736 -5.086 1.00 96.50 210 CYS A N 1
ATOM 1628 C CA . CYS A 1 210 ? 11.371 -7.320 -5.047 1.00 96.50 210 CYS A CA 1
ATOM 1629 C C . CYS A 1 210 ? 11.758 -6.870 -3.626 1.00 96.50 210 CYS A C 1
ATOM 1631 O O . CYS A 1 210 ? 11.142 -5.978 -3.025 1.00 96.50 210 CYS A O 1
ATOM 1633 N N . LEU A 1 211 ? 12.795 -7.516 -3.089 1.00 95.69 211 LEU A N 1
ATOM 1634 C CA . LEU A 1 211 ? 13.287 -7.321 -1.725 1.00 95.69 211 LEU A CA 1
ATOM 1635 C C . LEU A 1 211 ? 13.767 -5.876 -1.480 1.00 95.69 211 LEU A C 1
ATOM 1637 O O . LEU A 1 211 ? 14.202 -5.203 -2.423 1.00 95.69 211 LEU A O 1
ATOM 1641 N N . PRO A 1 212 ? 13.703 -5.364 -0.235 1.00 94.81 212 PRO A N 1
ATOM 1642 C CA . PRO A 1 212 ? 14.211 -4.032 0.096 1.00 94.81 212 PRO A CA 1
ATOM 1643 C C . PRO A 1 212 ? 15.690 -3.861 -0.267 1.00 94.81 212 PRO A C 1
ATOM 1645 O O . PRO A 1 212 ? 16.046 -2.867 -0.896 1.00 94.81 212 PRO A O 1
ATOM 1648 N N . VAL A 1 213 ? 16.504 -4.871 0.044 1.00 94.00 213 VAL A N 1
ATOM 1649 C CA . VAL A 1 213 ? 17.944 -4.937 -0.230 1.00 94.00 213 VAL A CA 1
ATOM 1650 C C . VAL A 1 213 ? 18.201 -6.114 -1.173 1.00 94.00 213 VAL A C 1
ATOM 1652 O O . VAL A 1 213 ? 17.595 -7.167 -0.992 1.00 94.00 213 VAL A O 1
ATOM 1655 N N . HIS A 1 214 ? 19.051 -5.923 -2.187 1.00 91.94 214 HIS A N 1
ATOM 1656 C CA . HIS A 1 214 ? 19.386 -6.923 -3.216 1.00 91.94 214 HIS A CA 1
ATOM 1657 C C . HIS A 1 214 ? 18.156 -7.654 -3.805 1.00 91.94 214 HIS A C 1
ATOM 1659 O O . HIS A 1 214 ? 17.992 -8.861 -3.611 1.00 91.94 214 HIS A O 1
ATOM 1665 N N . PRO A 1 215 ? 17.256 -6.939 -4.516 1.00 95.38 215 PRO A N 1
ATOM 1666 C CA . PRO A 1 215 ? 16.120 -7.574 -5.181 1.00 95.38 215 PRO A CA 1
ATOM 1667 C C . PRO A 1 215 ? 16.591 -8.640 -6.178 1.00 95.38 215 PRO A C 1
ATOM 1669 O O . PRO A 1 215 ? 17.624 -8.494 -6.833 1.00 95.38 215 PRO A O 1
ATOM 1672 N N . ARG A 1 216 ? 15.805 -9.708 -6.335 1.00 94.81 21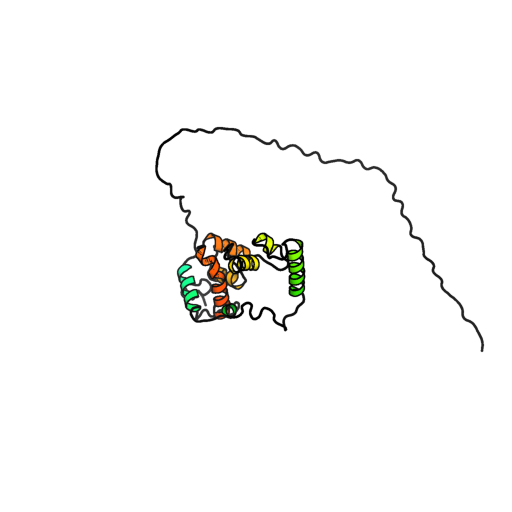6 ARG A N 1
ATOM 1673 C CA . ARG A 1 216 ? 16.120 -10.844 -7.215 1.00 94.81 216 ARG A CA 1
ATOM 1674 C C . ARG A 1 216 ? 15.802 -10.521 -8.682 1.00 94.81 216 ARG A C 1
ATOM 1676 O O . ARG A 1 216 ? 15.007 -11.210 -9.314 1.00 94.81 216 ARG A O 1
ATOM 1683 N N . CYS A 1 217 ? 16.391 -9.448 -9.215 1.00 95.31 217 CYS A N 1
ATOM 1684 C CA . CYS A 1 217 ? 16.096 -8.933 -10.557 1.00 95.31 217 CYS A CA 1
ATOM 1685 C C . CYS A 1 217 ? 16.385 -9.953 -11.668 1.00 95.31 217 CYS A C 1
ATOM 1687 O O . CYS A 1 217 ? 15.604 -10.035 -12.605 1.00 95.31 217 CYS A O 1
ATOM 1689 N N . HIS A 1 218 ? 17.430 -10.775 -11.525 1.00 92.62 218 HIS A N 1
ATOM 1690 C CA . HIS A 1 218 ? 17.793 -11.818 -12.496 1.00 92.62 218 HIS A CA 1
ATOM 1691 C C . HIS A 1 218 ? 16.705 -12.890 -12.694 1.00 92.62 218 HIS A C 1
ATOM 1693 O O . HIS A 1 218 ? 16.639 -13.516 -13.743 1.00 92.62 218 HIS A O 1
ATOM 1699 N N . ALA A 1 219 ? 15.861 -13.116 -11.683 1.00 91.81 219 ALA A N 1
ATOM 1700 C CA . ALA A 1 219 ? 14.757 -14.076 -11.724 1.00 91.81 219 ALA A CA 1
ATOM 1701 C C . ALA A 1 219 ? 13.389 -13.382 -11.853 1.00 91.81 219 ALA A C 1
ATOM 1703 O O . ALA A 1 219 ? 12.344 -14.019 -11.714 1.00 91.81 219 ALA A O 1
ATOM 1704 N N . CYS A 1 220 ? 13.378 -12.062 -12.054 1.00 95.50 220 CYS A N 1
ATOM 1705 C CA .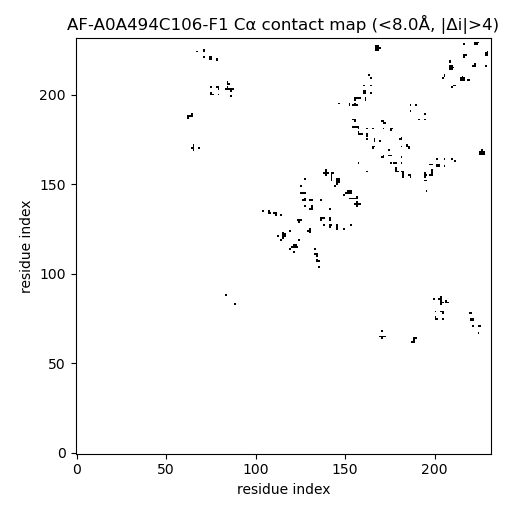 CYS A 1 220 ? 12.165 -11.268 -12.130 1.00 95.50 220 CYS A CA 1
ATOM 1706 C C . CYS A 1 220 ? 11.676 -11.201 -13.578 1.00 95.50 220 CYS A C 1
ATOM 1708 O O . CYS A 1 220 ? 12.375 -10.680 -14.442 1.00 95.50 220 CYS A O 1
ATOM 1710 N N . LEU A 1 221 ? 10.433 -11.616 -13.836 1.00 95.81 221 LEU A N 1
ATOM 1711 C CA . LEU A 1 221 ? 9.824 -11.518 -15.172 1.00 95.81 221 LEU A CA 1
ATOM 1712 C C . LEU A 1 221 ? 9.705 -10.067 -15.676 1.00 95.81 221 LEU A C 1
ATOM 1714 O O . LEU A 1 221 ? 9.571 -9.830 -16.869 1.00 95.81 221 LEU A O 1
ATOM 1718 N N . ASN A 1 222 ? 9.799 -9.088 -14.771 1.00 96.25 222 ASN A N 1
ATOM 1719 C CA . ASN A 1 222 ? 9.819 -7.666 -15.107 1.00 96.25 222 ASN A CA 1
ATOM 1720 C C . ASN A 1 222 ? 11.218 -7.100 -15.354 1.00 96.25 222 ASN A C 1
ATOM 1722 O O . ASN A 1 222 ? 11.325 -5.890 -15.483 1.00 96.25 222 ASN A O 1
ATOM 1726 N N . GLN A 1 223 ? 12.285 -7.902 -15.407 1.00 95.19 223 GLN A N 1
ATOM 1727 C CA . GLN A 1 223 ? 13.653 -7.381 -15.538 1.00 95.19 223 GLN A CA 1
ATOM 1728 C C . GLN A 1 223 ? 13.810 -6.403 -16.716 1.00 95.19 223 GLN A C 1
ATOM 1730 O O . GLN A 1 223 ? 14.331 -5.311 -16.523 1.00 95.19 223 GLN A O 1
ATOM 1735 N N . ALA A 1 224 ? 13.301 -6.754 -17.902 1.00 93.69 224 ALA A N 1
ATOM 1736 C CA . ALA A 1 224 ? 13.392 -5.903 -19.091 1.00 93.69 224 ALA A CA 1
ATOM 1737 C C . ALA A 1 224 ? 12.493 -4.649 -19.017 1.00 93.69 224 ALA A C 1
ATOM 1739 O O . ALA A 1 224 ? 12.858 -3.586 -19.517 1.00 93.69 224 ALA A O 1
ATOM 1740 N N . LEU A 1 225 ? 11.334 -4.770 -18.362 1.00 94.56 225 LEU A N 1
ATOM 1741 C CA . LEU A 1 225 ? 10.309 -3.721 -18.271 1.00 94.56 225 LEU A CA 1
ATOM 1742 C C . LEU A 1 225 ? 10.502 -2.787 -17.069 1.00 94.56 225 LEU A C 1
ATOM 1744 O O . LEU A 1 225 ? 9.855 -1.750 -16.981 1.00 94.56 225 LEU A O 1
ATOM 1748 N N . CYS A 1 226 ? 11.321 -3.177 -16.093 1.00 95.12 226 CYS A N 1
ATOM 1749 C CA . CYS A 1 226 ? 11.465 -2.475 -14.826 1.00 95.12 226 CYS A CA 1
ATOM 1750 C C . CYS A 1 226 ? 12.514 -1.363 -14.955 1.00 95.12 226 CYS A C 1
ATOM 1752 O O . CYS A 1 226 ? 13.704 -1.667 -15.086 1.00 95.12 226 CYS A O 1
ATOM 1754 N N . PRO A 1 227 ? 12.136 -0.082 -14.792 1.00 92.44 227 PRO A N 1
ATOM 1755 C CA . PRO A 1 227 ? 13.083 1.029 -14.892 1.00 92.44 227 PRO A CA 1
ATOM 1756 C C . PRO A 1 227 ? 14.201 0.978 -13.844 1.00 92.44 227 PRO A C 1
ATOM 1758 O O . PRO A 1 227 ? 15.263 1.550 -14.048 1.00 92.44 227 PRO A O 1
ATOM 1761 N N . ALA A 1 228 ? 13.968 0.313 -12.707 1.00 91.31 228 ALA A N 1
ATOM 1762 C CA . ALA A 1 228 ? 14.971 0.126 -11.659 1.00 91.31 228 ALA A CA 1
ATOM 1763 C C . ALA A 1 228 ? 15.918 -1.064 -11.905 1.00 91.31 228 ALA A C 1
ATOM 1765 O O . ALA A 1 228 ? 16.893 -1.207 -11.172 1.00 91.31 228 ALA A O 1
ATOM 1766 N N . ALA A 1 229 ? 15.617 -1.938 -12.873 1.00 88.75 229 ALA A N 1
ATOM 1767 C CA . ALA A 1 229 ? 16.482 -3.058 -13.254 1.00 88.75 229 ALA A CA 1
ATOM 1768 C C . ALA A 1 229 ? 17.308 -2.768 -14.517 1.00 88.75 229 ALA A C 1
ATOM 1770 O O . ALA A 1 229 ? 18.309 -3.439 -14.753 1.00 88.75 229 ALA A O 1
ATOM 1771 N N . GLN A 1 230 ? 16.912 -1.768 -15.307 1.00 76.19 230 GLN A N 1
ATOM 1772 C CA . GLN A 1 230 ? 17.673 -1.298 -16.460 1.00 76.19 230 GLN A CA 1
ATOM 1773 C C . GLN A 1 230 ? 19.007 -0.697 -15.981 1.00 76.19 230 GLN A C 1
ATOM 1775 O O . GLN A 1 230 ? 19.029 0.364 -15.361 1.00 76.19 230 GLN A O 1
ATOM 1780 N N . GLY A 1 231 ? 20.111 -1.406 -16.239 1.00 64.19 231 GLY A N 1
ATOM 1781 C CA . GLY A 1 231 ? 21.470 -1.017 -15.835 1.00 64.19 231 GLY A CA 1
ATOM 1782 C C . GLY A 1 231 ? 22.106 -1.868 -14.726 1.00 64.19 231 GLY A C 1
ATOM 1783 O O . GLY A 1 231 ? 23.191 -1.512 -14.268 1.00 64.19 231 GLY A O 1
ATOM 1784 N N . LEU A 1 232 ? 21.446 -2.951 -14.291 1.00 58.91 232 LEU A N 1
ATOM 1785 C CA . LEU A 1 232 ? 22.023 -4.008 -13.443 1.00 58.91 232 LEU A CA 1
ATOM 1786 C C . LEU A 1 232 ? 22.689 -5.117 -14.262 1.00 58.91 232 LEU A C 1
ATOM 1788 O O . LEU A 1 232 ? 22.200 -5.392 -15.381 1.00 58.91 232 LEU A O 1
#

Organism: Homo sapiens (NCBI:txid9606)

Solvent-accessible surface area (backbone atoms only — not comparable to full-atom values): 14988 Å² total; per-residue (Å²): 136,83,85,80,83,85,85,88,85,86,81,79,86,78,80,83,80,80,78,83,77,84,88,78,92,78,84,88,79,79,83,81,82,77,85,79,80,82,82,81,84,76,87,84,85,83,86,78,80,87,80,92,77,80,87,75,73,77,82,77,72,83,69,70,74,51,82,64,49,68,61,46,49,52,36,50,52,58,67,45,59,96,49,87,32,69,74,76,72,65,49,75,93,64,77,69,62,91,86,54,86,68,72,63,64,56,51,26,52,56,53,35,55,51,49,24,49,74,76,46,82,60,45,82,71,94,43,57,71,59,33,38,69,34,58,92,36,45,68,37,55,22,25,46,45,35,34,72,77,66,71,36,83,80,50,55,40,38,45,76,40,40,39,52,49,36,51,44,57,42,54,33,101,57,86,62,92,46,41,67,54,39,30,57,45,36,67,68,48,54,61,75,85,47,40,76,53,51,38,63,54,35,39,32,42,26,74,76,38,58,31,97,69,86,45,46,48,94,81,36,82,42,35,90,78,24,69,71,43,66,90,115

pLDDT: mean 75.57, std 26.01, range [27.64, 97.69]

Mean predicted aligned error: 15.2 Å